Protein AF-V2UFB6-F1 (afdb_monomer)

Solvent-accessible surface area (backbone atoms only — not comparable to full-atom values): 13110 Å² total; per-residue (Å²): 126,50,31,44,33,32,49,69,84,46,63,26,42,36,76,43,75,41,70,57,96,65,29,38,39,37,33,36,44,28,65,81,53,97,84,58,37,35,36,40,40,60,49,70,43,68,78,47,59,57,82,45,79,37,76,44,54,37,39,38,38,44,102,88,47,75,52,76,46,63,37,41,39,39,32,30,24,81,45,96,81,63,35,41,38,47,35,37,40,33,42,93,91,44,78,32,55,28,41,36,44,49,50,81,64,94,78,70,72,78,62,77,80,75,57,83,85,65,82,84,86,82,83,86,83,88,84,89,88,85,82,90,82,86,84,86,83,90,75,94,70,91,63,92,78,51,73,76,62,59,54,71,61,64,67,76,82,72,78,83,69,86,76,62,51,78,42,37,38,43,61,50,34,49,49,49,23,74,46,62,62,46,62,89,83,74,58,80,63,60,45,84,89,65,47,76,57,60,48,83,41,35,39,39,61,54,50,52,57,62,70,64,80,121

Organism: NCBI:txid1120928

pLDDT: mean 74.06, std 22.55, range [27.56, 97.0]

Nearest PDB structures (foldseek):
  4e1t-assembly1_A  TM=4.798E-01  e=9.802E+00  Yersinia pseudotuberculosis

Radius of gyration: 19.97 Å; Cα contacts (8 Å, |Δi|>4): 347; chains: 1; bounding box: 52×48×55 Å

Structure (mmCIF, N/CA/C/O backbone):
data_AF-V2UFB6-F1
#
_entry.id   AF-V2UFB6-F1
#
loop_
_atom_site.group_PDB
_atom_site.id
_atom_site.type_symbol
_atom_site.label_atom_id
_atom_site.label_alt_id
_atom_site.label_comp_id
_atom_site.label_asym_id
_atom_site.label_entity_id
_atom_site.label_seq_id
_atom_site.pdbx_PDB_ins_code
_atom_site.Cartn_x
_atom_site.Cartn_y
_atom_site.Cartn_z
_atom_site.occupancy
_atom_site.B_iso_or_equiv
_atom_site.auth_seq_id
_atom_site.auth_comp_id
_atom_site.auth_asym_id
_atom_site.auth_atom_id
_atom_site.pdbx_PDB_model_num
ATOM 1 N N . MET A 1 1 ? 9.123 -7.563 8.564 1.00 57.25 1 MET A N 1
ATOM 2 C CA . MET A 1 1 ? 8.959 -7.248 7.130 1.00 57.25 1 MET A CA 1
ATOM 3 C C . MET A 1 1 ? 8.783 -5.742 7.083 1.00 57.25 1 MET A C 1
ATOM 5 O O . MET A 1 1 ? 8.197 -5.231 8.021 1.00 57.25 1 MET A O 1
ATOM 9 N N . LEU A 1 2 ? 9.398 -5.033 6.137 1.00 68.19 2 LEU A N 1
ATOM 10 C CA . LEU A 1 2 ? 9.378 -3.561 6.143 1.00 68.19 2 LEU A CA 1
ATOM 11 C C . LEU A 1 2 ? 8.121 -3.005 5.459 1.00 68.19 2 LEU A C 1
ATOM 13 O O . LEU A 1 2 ? 7.651 -1.933 5.804 1.00 68.19 2 LEU A O 1
ATOM 17 N N . GLY A 1 3 ? 7.541 -3.761 4.533 1.00 73.88 3 GLY A N 1
ATOM 18 C CA . GLY A 1 3 ? 6.316 -3.410 3.834 1.00 73.88 3 GLY A CA 1
ATOM 19 C C . GLY A 1 3 ? 6.075 -4.347 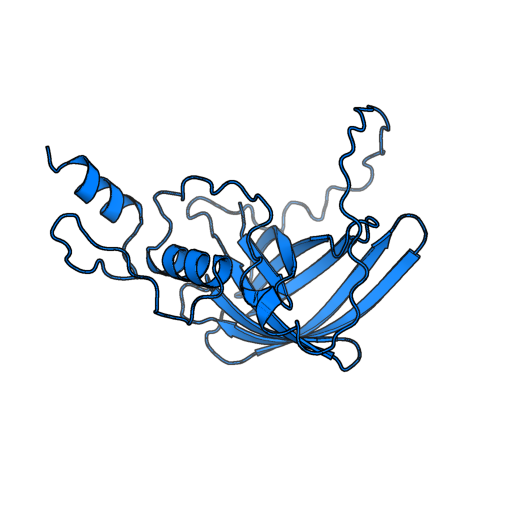2.655 1.00 73.88 3 GLY A C 1
ATOM 20 O O . GLY A 1 3 ? 6.899 -5.226 2.373 1.00 73.88 3 GLY A O 1
ATOM 21 N N . GLU A 1 4 ? 4.956 -4.144 1.974 1.00 78.38 4 GLU A N 1
ATOM 22 C CA . GLU A 1 4 ? 4.532 -4.887 0.786 1.00 78.38 4 GLU A CA 1
ATOM 23 C C . GLU A 1 4 ? 4.137 -3.894 -0.309 1.00 78.38 4 GLU A C 1
ATOM 25 O O . GLU A 1 4 ? 3.471 -2.897 -0.032 1.00 78.38 4 GLU A O 1
ATOM 30 N N . ILE A 1 5 ? 4.568 -4.163 -1.540 1.00 82.38 5 ILE A N 1
ATOM 31 C CA . ILE A 1 5 ? 4.172 -3.416 -2.735 1.00 82.38 5 ILE A CA 1
ATOM 32 C C . ILE A 1 5 ? 3.392 -4.368 -3.626 1.00 82.38 5 ILE A C 1
ATOM 34 O O . ILE A 1 5 ? 3.813 -5.502 -3.854 1.00 82.38 5 ILE A O 1
ATOM 38 N N . TYR A 1 6 ? 2.271 -3.895 -4.148 1.00 77.50 6 TYR A N 1
ATOM 39 C CA . TYR A 1 6 ? 1.457 -4.620 -5.104 1.00 77.50 6 TYR A CA 1
ATOM 40 C C . TYR A 1 6 ? 1.329 -3.787 -6.363 1.00 77.50 6 TYR A C 1
ATOM 42 O O . TYR A 1 6 ? 0.816 -2.672 -6.324 1.00 77.50 6 TYR A O 1
ATOM 50 N N . TRP A 1 7 ? 1.767 -4.355 -7.479 1.00 77.06 7 TRP A N 1
ATOM 51 C CA . TRP A 1 7 ? 1.629 -3.752 -8.793 1.00 77.06 7 TRP A CA 1
ATOM 52 C C . TRP A 1 7 ? 0.871 -4.721 -9.702 1.00 77.06 7 TRP A C 1
ATOM 54 O O . TRP A 1 7 ? 1.350 -5.812 -9.990 1.00 77.06 7 TRP A O 1
ATOM 64 N N . ASN A 1 8 ? -0.343 -4.358 -10.125 1.00 76.56 8 ASN A N 1
ATOM 65 C CA . ASN A 1 8 ? -1.213 -5.217 -10.938 1.00 76.56 8 ASN A CA 1
ATOM 66 C C . ASN A 1 8 ? -1.386 -6.640 -10.365 1.00 76.56 8 ASN A C 1
ATOM 68 O O . ASN A 1 8 ? -1.438 -7.624 -11.100 1.00 76.56 8 ASN A O 1
ATOM 72 N N . ASN A 1 9 ? -1.467 -6.746 -9.036 1.00 65.38 9 ASN A N 1
ATOM 73 C CA . ASN A 1 9 ? -1.498 -8.001 -8.273 1.00 65.38 9 ASN A CA 1
ATOM 74 C C . ASN A 1 9 ? -0.188 -8.813 -8.243 1.00 65.38 9 ASN A C 1
ATOM 76 O O . ASN A 1 9 ? -0.178 -9.894 -7.658 1.00 65.38 9 ASN A O 1
ATOM 80 N N . LEU A 1 10 ? 0.916 -8.305 -8.792 1.00 70.69 10 LEU A N 1
ATOM 81 C CA . LEU A 1 10 ? 2.243 -8.886 -8.605 1.00 70.69 10 LEU A CA 1
ATOM 82 C C . LEU A 1 10 ? 2.874 -8.328 -7.319 1.00 70.69 10 LEU A C 1
ATOM 84 O O . LEU A 1 10 ? 3.015 -7.106 -7.190 1.00 70.69 10 LEU A O 1
ATOM 88 N N . PRO A 1 11 ? 3.229 -9.188 -6.347 1.00 73.94 11 PRO A N 1
ATOM 89 C CA . PRO A 1 11 ? 3.854 -8.741 -5.115 1.00 73.94 11 PRO A CA 1
ATOM 90 C C . PRO A 1 11 ? 5.336 -8.424 -5.342 1.00 73.94 11 PRO A C 1
ATOM 92 O O . PRO A 1 11 ? 6.101 -9.248 -5.844 1.00 73.94 11 PRO A O 1
ATOM 95 N N . ALA A 1 12 ? 5.760 -7.254 -4.881 1.00 82.19 12 ALA A N 1
ATOM 96 C CA . ALA A 1 12 ? 7.157 -6.907 -4.689 1.00 82.19 12 ALA A CA 1
ATOM 97 C C . ALA A 1 12 ? 7.427 -6.685 -3.196 1.00 82.19 12 ALA A C 1
ATOM 99 O O . ALA A 1 12 ? 6.594 -6.183 -2.431 1.00 82.19 12 ALA A O 1
ATOM 100 N N . LYS A 1 13 ? 8.609 -7.099 -2.756 1.00 82.62 13 LYS A N 1
ATOM 101 C CA . LYS A 1 13 ? 9.033 -6.983 -1.368 1.00 82.62 13 LYS A CA 1
ATOM 102 C C . LYS A 1 13 ? 9.725 -5.643 -1.165 1.00 82.62 13 LYS A C 1
ATOM 104 O O . LYS A 1 13 ? 10.654 -5.299 -1.889 1.00 82.62 13 LYS A O 1
ATOM 109 N N . VAL A 1 14 ? 9.343 -4.934 -0.106 1.00 84.69 14 VAL A N 1
ATOM 110 C CA . VAL A 1 14 ? 10.102 -3.769 0.353 1.00 84.69 14 VAL A CA 1
ATOM 111 C C . VAL A 1 14 ? 11.379 -4.250 1.041 1.00 84.69 14 VAL A C 1
ATOM 113 O O . VAL A 1 14 ? 11.332 -4.921 2.081 1.00 84.69 14 VAL A O 1
ATOM 116 N N . THR A 1 15 ? 12.524 -3.927 0.445 1.00 85.19 15 THR A N 1
ATOM 117 C CA . THR A 1 15 ? 13.853 -4.301 0.944 1.00 85.19 15 THR A CA 1
ATOM 118 C C . THR A 1 15 ? 14.379 -3.276 1.938 1.00 85.19 15 THR A C 1
ATOM 120 O O . THR A 1 15 ? 15.044 -3.655 2.903 1.00 85.19 15 THR A O 1
ATOM 123 N N . ARG A 1 16 ? 14.027 -1.993 1.764 1.00 84.69 16 ARG A N 1
ATOM 124 C CA . ARG A 1 16 ? 14.433 -0.912 2.667 1.00 84.69 16 ARG A CA 1
ATOM 125 C C . ARG A 1 16 ? 13.410 0.217 2.716 1.00 84.69 16 ARG A C 1
ATOM 127 O O . ARG A 1 16 ? 12.839 0.581 1.695 1.00 84.69 16 ARG A O 1
ATOM 134 N N . ILE A 1 17 ? 13.244 0.810 3.898 1.00 87.69 17 ILE A N 1
ATOM 135 C CA . ILE A 1 17 ? 12.495 2.057 4.091 1.00 87.69 17 ILE A CA 1
ATOM 136 C C . ILE A 1 17 ? 13.395 3.050 4.817 1.00 87.69 17 ILE A C 1
ATOM 138 O O . ILE A 1 17 ? 14.022 2.708 5.817 1.00 87.69 17 ILE A O 1
ATOM 142 N N . GLY A 1 18 ? 13.446 4.280 4.323 1.00 86.25 18 GLY A N 1
ATOM 143 C CA . GL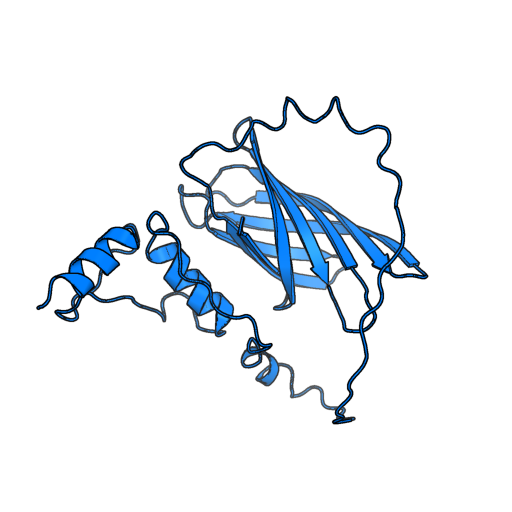Y A 1 18 ? 14.060 5.418 4.993 1.00 86.25 18 GLY A CA 1
ATOM 144 C C . GLY A 1 18 ? 13.071 6.572 5.096 1.00 86.25 18 GLY A C 1
ATOM 145 O O . GLY A 1 18 ? 12.164 6.697 4.279 1.00 86.25 18 GLY A O 1
ATOM 146 N N . LYS A 1 19 ? 13.260 7.441 6.087 1.00 87.25 19 LYS A N 1
ATOM 147 C CA . LYS A 1 19 ? 12.506 8.689 6.228 1.00 87.25 19 LYS A CA 1
ATOM 148 C C . LYS A 1 19 ? 13.480 9.835 6.456 1.00 87.25 19 LYS A C 1
ATOM 150 O O . LYS A 1 19 ? 14.322 9.752 7.351 1.00 87.25 19 LYS A O 1
ATOM 155 N N . LYS A 1 20 ? 13.372 10.890 5.654 1.00 87.12 20 LYS A N 1
ATOM 156 C CA . LYS A 1 20 ? 14.186 12.107 5.776 1.00 87.12 20 LYS A CA 1
ATOM 157 C C . LYS A 1 20 ? 13.435 13.277 5.144 1.00 87.12 20 LYS A C 1
ATOM 159 O O . LYS A 1 20 ? 12.755 13.076 4.153 1.00 87.12 20 LYS A O 1
ATOM 164 N N . ASP A 1 21 ? 13.529 14.465 5.738 1.00 86.75 21 ASP A N 1
ATOM 165 C CA . ASP A 1 21 ? 13.025 15.728 5.167 1.00 86.75 21 ASP A CA 1
ATOM 166 C C . ASP A 1 21 ? 11.573 15.681 4.641 1.00 86.75 21 ASP A C 1
ATOM 168 O O . ASP A 1 21 ? 11.257 16.223 3.590 1.00 86.75 21 ASP A O 1
ATOM 172 N N . ASN A 1 22 ? 10.667 15.049 5.398 1.00 90.31 22 ASN A N 1
ATOM 173 C CA . ASN A 1 22 ? 9.256 14.858 5.022 1.00 90.31 22 ASN A CA 1
ATOM 174 C C . ASN A 1 22 ? 9.042 14.002 3.757 1.00 90.31 22 ASN A C 1
ATOM 176 O O . ASN A 1 22 ? 8.000 14.083 3.106 1.00 90.31 22 ASN A O 1
ATOM 180 N N . GLU A 1 23 ? 10.010 13.147 3.443 1.00 93.38 23 GLU A N 1
ATOM 181 C CA . GLU A 1 23 ? 9.963 12.158 2.376 1.00 93.38 23 GLU A CA 1
ATOM 182 C C . GLU A 1 23 ? 10.202 10.751 2.932 1.00 93.38 23 GLU A C 1
ATOM 184 O O . GLU A 1 23 ? 10.921 10.543 3.920 1.00 93.38 23 GLU A O 1
ATOM 189 N N . ILE A 1 24 ? 9.581 9.777 2.277 1.00 92.06 24 ILE A N 1
ATOM 190 C CA . ILE A 1 24 ? 9.754 8.350 2.511 1.00 92.06 24 ILE A CA 1
ATOM 191 C C . ILE A 1 24 ? 10.469 7.771 1.294 1.00 92.06 24 ILE A C 1
ATOM 193 O O . ILE A 1 24 ? 10.002 7.894 0.163 1.00 92.06 24 ILE A O 1
ATOM 197 N N . PHE A 1 25 ? 11.599 7.124 1.548 1.00 92.44 25 PHE A N 1
ATOM 198 C CA . PHE A 1 25 ? 12.420 6.440 0.559 1.00 92.44 25 PHE A CA 1
ATOM 199 C C . PHE A 1 25 ? 12.146 4.950 0.659 1.00 92.44 25 PHE A C 1
ATOM 201 O O . PHE A 1 25 ? 12.312 4.370 1.732 1.00 92.44 25 PHE A O 1
ATOM 208 N N . ILE A 1 26 ? 11.745 4.334 -0.443 1.00 92.06 26 ILE A N 1
ATOM 209 C CA . ILE A 1 26 ? 11.368 2.925 -0.490 1.00 92.06 26 ILE A CA 1
ATOM 210 C C . ILE A 1 26 ? 12.251 2.259 -1.533 1.00 92.06 26 ILE A C 1
ATOM 212 O O . ILE A 1 26 ? 12.235 2.659 -2.695 1.00 92.06 26 ILE A O 1
ATOM 216 N N . LEU A 1 27 ? 13.021 1.259 -1.113 1.00 91.12 27 LEU A N 1
ATOM 217 C CA . LEU A 1 27 ? 13.689 0.335 -2.022 1.00 91.12 27 LEU A CA 1
ATOM 218 C C . LEU A 1 27 ? 12.885 -0.954 -2.069 1.00 91.12 27 LEU A C 1
ATOM 220 O O . LEU A 1 27 ? 12.426 -1.447 -1.030 1.00 91.12 27 LEU A O 1
ATOM 224 N N . PHE A 1 28 ? 12.718 -1.489 -3.269 1.00 90.75 28 PHE A N 1
ATOM 225 C CA . PHE A 1 28 ? 11.940 -2.695 -3.480 1.00 90.75 28 PHE A CA 1
ATOM 226 C C . PHE A 1 28 ? 12.608 -3.638 -4.464 1.00 90.75 28 PHE A C 1
ATOM 228 O O . PHE A 1 28 ? 13.409 -3.222 -5.296 1.00 90.75 28 PHE A O 1
ATOM 235 N N . GLU A 1 29 ? 12.238 -4.907 -4.341 1.00 88.62 29 GLU A N 1
ATOM 236 C CA . GLU A 1 29 ? 12.631 -5.976 -5.246 1.00 88.62 29 GLU A CA 1
ATOM 237 C C . GLU A 1 29 ? 11.434 -6.913 -5.452 1.00 88.62 29 GLU A C 1
ATOM 239 O O . GLU A 1 29 ? 10.777 -7.322 -4.488 1.00 88.62 29 GLU A O 1
ATOM 244 N N . GLY A 1 30 ? 11.118 -7.245 -6.698 1.00 83.88 30 GLY A N 1
ATOM 245 C CA . GLY A 1 30 ? 10.038 -8.160 -7.059 1.00 83.88 30 GLY A CA 1
ATOM 246 C C . GLY A 1 30 ? 10.485 -9.164 -8.110 1.00 83.88 30 GLY A C 1
ATOM 247 O O . GLY A 1 30 ? 11.377 -8.884 -8.901 1.00 83.88 30 GLY A O 1
ATOM 248 N N . LYS A 1 31 ? 9.848 -10.335 -8.138 1.00 81.69 31 LYS A N 1
ATOM 249 C CA . LYS A 1 31 ? 10.026 -11.320 -9.212 1.00 81.69 31 LYS A CA 1
ATOM 250 C C . LYS A 1 31 ? 8.767 -11.329 -10.062 1.00 81.69 31 LYS A C 1
ATOM 252 O O . LYS A 1 31 ? 7.677 -11.508 -9.524 1.00 81.69 31 LYS A O 1
ATOM 257 N N . ILE A 1 32 ? 8.913 -11.122 -11.366 1.00 72.12 32 ILE A N 1
ATOM 258 C CA . ILE A 1 32 ? 7.767 -10.937 -12.272 1.00 72.12 32 ILE A CA 1
ATOM 259 C C . ILE A 1 32 ? 7.263 -12.283 -12.804 1.00 72.12 32 ILE A C 1
ATOM 261 O O . ILE A 1 32 ? 6.080 -12.424 -13.107 1.00 72.12 32 ILE A O 1
ATOM 265 N N . ASN A 1 33 ? 8.133 -13.294 -12.913 1.00 66.88 33 ASN A N 1
ATOM 266 C CA . ASN A 1 33 ? 7.766 -14.611 -13.432 1.00 66.88 33 ASN A CA 1
ATOM 267 C C . ASN A 1 33 ? 8.728 -15.736 -12.993 1.00 66.88 33 ASN A C 1
ATOM 269 O O . ASN A 1 33 ? 9.763 -15.503 -12.367 1.00 66.88 33 ASN A O 1
ATOM 273 N N . GLY A 1 34 ? 8.388 -16.974 -13.372 1.00 56.56 34 GLY A N 1
ATOM 274 C CA . GLY A 1 34 ? 9.200 -18.175 -13.139 1.00 56.56 34 GLY A CA 1
ATOM 275 C C . GLY A 1 34 ? 10.493 -18.267 -13.962 1.00 56.56 34 GLY A C 1
ATOM 276 O O . GLY A 1 34 ? 11.248 -19.211 -13.768 1.00 56.56 34 GLY A O 1
ATOM 277 N N . TYR A 1 35 ? 10.765 -17.303 -14.850 1.00 58.22 35 TYR A N 1
ATOM 278 C CA . TYR A 1 35 ? 12.004 -17.231 -15.638 1.00 58.22 35 TYR A CA 1
ATOM 279 C C . TYR A 1 35 ? 13.104 -16.414 -14.945 1.00 58.22 35 TYR A C 1
ATOM 281 O O . TYR A 1 35 ? 14.157 -16.187 -15.530 1.00 58.22 35 TYR A O 1
ATOM 289 N N . GLY A 1 36 ? 12.869 -15.969 -13.705 1.00 69.06 36 GLY A N 1
ATOM 290 C CA . GLY A 1 36 ? 13.882 -15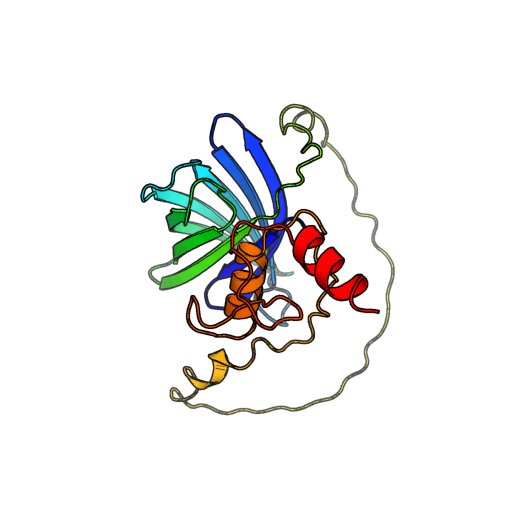.288 -12.903 1.00 69.06 36 GLY A CA 1
ATOM 291 C C . GLY A 1 36 ? 14.058 -13.805 -13.220 1.00 69.06 36 GLY A C 1
ATOM 292 O O . GLY A 1 36 ? 15.018 -13.220 -12.735 1.00 69.06 36 GLY A O 1
ATOM 293 N N . LEU A 1 37 ? 13.141 -13.185 -13.976 1.00 80.31 37 LEU A N 1
ATOM 294 C CA . LEU A 1 37 ? 13.157 -11.736 -14.181 1.00 80.31 37 LEU A CA 1
ATOM 295 C C . LEU A 1 37 ? 12.871 -11.024 -12.852 1.00 80.31 37 LEU A C 1
ATOM 297 O O . LEU A 1 37 ? 11.775 -11.147 -12.284 1.00 80.31 37 LEU A O 1
ATOM 301 N N . VAL A 1 38 ? 13.872 -10.294 -12.372 1.00 85.81 38 VAL A N 1
ATOM 302 C CA . VAL A 1 38 ? 13.818 -9.476 -11.164 1.00 85.81 38 VAL A CA 1
ATOM 303 C C . VAL A 1 38 ? 13.608 -8.024 -11.569 1.00 85.81 38 VAL A C 1
ATOM 305 O O . VAL A 1 38 ? 14.179 -7.549 -12.548 1.00 85.81 38 VAL A O 1
ATOM 308 N N . GLN A 1 39 ? 12.774 -7.329 -10.805 1.00 87.69 39 GLN A N 1
ATOM 309 C CA . GLN A 1 39 ? 12.652 -5.879 -10.845 1.00 87.69 39 GLN A CA 1
ATOM 310 C C . GLN A 1 39 ? 13.133 -5.280 -9.537 1.00 87.69 39 GLN A C 1
ATOM 312 O O . GLN A 1 39 ? 12.767 -5.768 -8.464 1.00 87.69 39 GLN A O 1
ATOM 317 N N . SER A 1 40 ? 13.877 -4.190 -9.625 1.00 90.12 40 SER A N 1
ATOM 318 C CA . SER A 1 40 ? 14.294 -3.388 -8.484 1.00 90.12 40 SER A CA 1
ATOM 319 C C . SER A 1 40 ? 14.097 -1.913 -8.770 1.00 90.12 40 SER A C 1
ATOM 321 O O . SER A 1 40 ? 14.152 -1.453 -9.906 1.00 90.12 40 SER A O 1
ATOM 323 N N . GLY A 1 41 ? 13.841 -1.138 -7.728 1.00 91.19 41 GLY A N 1
ATOM 324 C CA . GLY A 1 41 ? 13.664 0.289 -7.914 1.00 91.19 41 GLY A CA 1
ATOM 325 C C . GLY A 1 41 ? 13.628 1.063 -6.618 1.00 91.19 41 GLY A C 1
ATOM 326 O O . GLY A 1 41 ? 13.598 0.513 -5.509 1.00 91.19 41 GLY A O 1
ATOM 327 N N . ARG A 1 42 ? 13.622 2.384 -6.784 1.00 93.38 42 ARG A N 1
ATOM 328 C CA . ARG A 1 42 ? 13.543 3.348 -5.694 1.00 93.38 42 ARG A CA 1
ATOM 329 C C . ARG A 1 42 ? 12.361 4.276 -5.900 1.00 93.38 42 ARG A C 1
ATOM 331 O O . ARG A 1 42 ? 12.320 5.020 -6.871 1.00 93.38 42 ARG A O 1
ATOM 338 N N . ILE A 1 43 ? 11.479 4.319 -4.909 1.00 94.38 43 ILE A N 1
ATOM 339 C CA . ILE A 1 43 ? 10.346 5.243 -4.859 1.00 94.38 43 ILE A CA 1
ATOM 340 C C . ILE A 1 43 ? 10.617 6.290 -3.781 1.00 94.38 43 ILE A C 1
ATOM 342 O O . ILE A 1 43 ? 11.092 5.969 -2.688 1.00 94.38 43 ILE A O 1
ATOM 346 N N . VAL A 1 44 ? 10.318 7.551 -4.089 1.00 94.75 44 VAL A N 1
ATOM 347 C CA . VAL A 1 44 ? 10.394 8.663 -3.137 1.00 94.75 44 VAL A CA 1
ATOM 348 C C . VAL A 1 44 ? 9.021 9.311 -3.039 1.00 94.75 44 VAL A C 1
ATOM 350 O O . VAL A 1 44 ? 8.547 9.903 -4.004 1.00 94.75 44 VAL A O 1
ATOM 353 N N . LEU A 1 45 ? 8.377 9.175 -1.882 1.00 95.62 45 LEU A N 1
ATOM 354 C CA . LEU A 1 45 ? 7.043 9.713 -1.622 1.00 95.62 45 LEU A CA 1
ATOM 355 C C . LEU A 1 45 ? 7.126 10.872 -0.637 1.00 95.62 45 LEU A C 1
ATOM 357 O O . LEU A 1 45 ? 7.785 10.767 0.397 1.00 95.62 45 LEU A O 1
ATOM 361 N N . LYS A 1 46 ? 6.400 11.955 -0.901 1.00 95.88 46 LYS A N 1
ATOM 362 C CA . LYS A 1 46 ? 6.228 13.039 0.070 1.00 95.88 46 LYS A CA 1
ATOM 363 C C . LYS A 1 46 ? 5.229 12.610 1.132 1.00 95.88 46 LYS A C 1
ATOM 365 O O . LYS A 1 46 ? 4.172 12.069 0.811 1.00 95.88 46 LYS A O 1
ATOM 370 N N . MET A 1 47 ? 5.529 12.908 2.391 1.00 93.19 47 MET A N 1
ATOM 371 C CA . MET A 1 47 ? 4.629 12.683 3.522 1.00 93.19 47 MET A CA 1
ATOM 372 C C . MET A 1 47 ? 3.510 13.727 3.508 1.00 93.19 47 MET A C 1
ATOM 374 O O . MET A 1 47 ? 3.553 14.732 4.216 1.00 93.19 47 MET A O 1
ATOM 378 N N . THR A 1 48 ? 2.544 13.504 2.624 1.00 94.50 48 THR A N 1
ATOM 379 C CA . THR A 1 48 ? 1.342 14.311 2.437 1.00 94.50 48 THR A CA 1
ATOM 380 C C . THR A 1 48 ? 0.166 13.400 2.105 1.00 94.50 48 THR A C 1
ATOM 382 O O . THR A 1 48 ? 0.329 12.402 1.406 1.00 94.50 48 THR A O 1
ATOM 385 N N . THR A 1 49 ? -1.023 13.738 2.593 1.00 94.62 49 THR A N 1
ATOM 386 C CA . THR A 1 49 ? -2.275 13.068 2.203 1.00 94.62 49 THR A CA 1
ATOM 387 C C . THR A 1 49 ? -2.830 13.598 0.881 1.00 94.62 49 THR A C 1
ATOM 389 O O . THR A 1 49 ? -3.786 13.046 0.349 1.00 94.62 49 THR A O 1
ATOM 392 N N . GLU A 1 50 ? -2.240 14.672 0.352 1.00 96.50 50 GLU A N 1
ATOM 393 C CA . GLU A 1 50 ? -2.588 15.223 -0.954 1.00 96.50 50 GLU A CA 1
ATOM 394 C C . GLU A 1 50 ? -2.098 14.324 -2.094 1.00 96.50 50 GLU A C 1
ATOM 396 O O . GLU A 1 50 ? -1.102 13.602 -1.972 1.00 96.50 50 GLU A O 1
ATOM 401 N N . PHE A 1 51 ? -2.785 14.422 -3.232 1.00 96.50 51 PHE A N 1
ATOM 402 C CA . PHE A 1 51 ? -2.391 13.757 -4.468 1.00 96.50 51 PHE A CA 1
ATOM 403 C C . PHE A 1 51 ? -0.994 14.194 -4.918 1.00 96.50 51 PHE A C 1
ATOM 405 O O . PHE A 1 51 ? -0.678 15.386 -4.966 1.00 96.50 51 PHE A O 1
ATOM 412 N N . GLN A 1 52 ? -0.159 13.218 -5.261 1.00 96.62 52 GLN A N 1
ATOM 413 C CA . GLN A 1 52 ? 1.209 13.423 -5.709 1.00 96.62 52 GLN A CA 1
ATOM 414 C C . GLN A 1 52 ? 1.509 12.595 -6.958 1.00 96.62 52 GLN A C 1
ATOM 416 O O . GLN A 1 52 ? 1.034 11.472 -7.118 1.00 96.62 52 GLN A O 1
ATOM 421 N N . VAL A 1 53 ? 2.327 13.187 -7.828 1.00 96.94 53 VAL A N 1
ATOM 422 C CA . VAL A 1 53 ? 2.865 12.567 -9.038 1.00 96.94 53 VAL A CA 1
ATOM 423 C C . VAL A 1 53 ? 4.370 12.437 -8.852 1.00 96.94 53 VAL A C 1
ATOM 425 O O . VAL A 1 53 ? 5.057 13.426 -8.580 1.00 96.94 53 VAL A O 1
ATOM 428 N N . VAL A 1 54 ? 4.869 11.213 -8.956 1.00 95.38 54 VAL A N 1
ATOM 429 C CA . VAL A 1 54 ? 6.261 10.844 -8.707 1.00 95.38 54 VAL A CA 1
ATOM 430 C C . VAL A 1 54 ? 6.815 10.190 -9.960 1.00 95.38 54 VAL A C 1
ATOM 432 O O . VAL A 1 54 ? 6.236 9.249 -10.485 1.00 95.38 54 VAL A O 1
ATOM 435 N N . HIS A 1 55 ? 7.957 10.673 -10.430 1.00 95.38 55 HIS A N 1
ATOM 436 C CA . HIS A 1 55 ? 8.666 10.086 -11.562 1.00 95.38 55 HIS A CA 1
ATOM 437 C C . HIS A 1 55 ? 9.869 9.298 -11.054 1.00 95.38 55 HIS A C 1
ATOM 439 O O . HIS A 1 55 ? 10.535 9.729 -10.109 1.00 95.38 55 HIS A O 1
ATOM 445 N N . GLY A 1 56 ? 10.172 8.177 -11.697 1.00 92.88 56 GLY A N 1
ATOM 446 C CA . GLY A 1 56 ? 11.363 7.402 -11.381 1.00 92.88 56 GLY A CA 1
ATOM 447 C C . GLY A 1 56 ? 11.717 6.409 -12.476 1.00 92.88 56 GLY A C 1
ATOM 448 O O . GLY A 1 56 ? 11.134 6.426 -13.561 1.00 92.88 56 GLY A O 1
ATOM 449 N N . ALA A 1 57 ? 12.693 5.562 -12.170 1.00 92.44 57 ALA A N 1
ATOM 450 C CA . ALA A 1 57 ? 13.104 4.451 -13.011 1.00 92.44 57 ALA A CA 1
ATOM 451 C C . ALA A 1 57 ? 13.027 3.145 -12.215 1.00 92.44 57 ALA A C 1
ATOM 453 O O . ALA A 1 57 ? 13.314 3.120 -11.013 1.00 92.44 57 ALA A O 1
ATOM 454 N N . VAL A 1 58 ? 12.610 2.086 -12.895 1.00 90.69 58 VAL A N 1
ATOM 455 C CA . VAL A 1 58 ? 12.631 0.708 -12.412 1.00 90.69 58 VAL A CA 1
ATOM 456 C C . 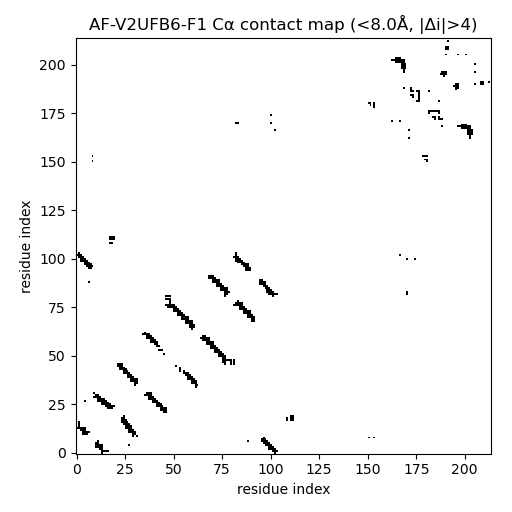VAL A 1 58 ? 13.604 -0.073 -13.285 1.00 90.69 58 VAL A C 1
ATOM 458 O O . VAL A 1 58 ? 13.608 0.062 -14.508 1.00 90.69 58 VAL A O 1
ATOM 461 N N . GLU A 1 59 ? 14.467 -0.836 -12.638 1.00 91.25 59 GLU A N 1
ATOM 462 C CA . GLU A 1 59 ? 15.475 -1.674 -13.270 1.00 91.25 59 GLU A CA 1
ATOM 463 C C . GLU A 1 59 ? 14.905 -3.082 -13.398 1.00 91.25 59 GLU A C 1
ATOM 465 O O . GLU A 1 59 ? 14.356 -3.628 -12.436 1.00 91.25 59 GLU A O 1
ATOM 470 N N . TYR A 1 60 ? 15.056 -3.679 -14.574 1.00 88.62 60 TYR A N 1
ATOM 471 C CA . TYR A 1 60 ? 14.712 -5.066 -14.840 1.00 88.62 60 TYR A CA 1
ATOM 472 C C . TYR A 1 60 ? 15.960 -5.831 -15.222 1.00 88.62 60 TYR A C 1
ATOM 474 O O . TYR A 1 60 ? 16.697 -5.425 -16.127 1.00 88.62 60 TYR A O 1
ATOM 482 N N . HIS A 1 61 ? 16.167 -6.977 -14.585 1.00 86.31 61 HIS A N 1
ATOM 483 C CA . HIS A 1 61 ? 17.278 -7.838 -14.936 1.00 86.31 61 HIS A CA 1
ATOM 484 C C . HIS A 1 61 ? 16.946 -9.329 -14.829 1.00 86.31 61 HIS A C 1
ATOM 486 O O . HIS A 1 61 ? 16.242 -9.784 -13.926 1.00 86.31 61 HIS A O 1
ATOM 492 N N . ASP A 1 62 ? 17.473 -10.094 -15.778 1.00 84.69 62 ASP A N 1
ATOM 493 C CA . ASP A 1 62 ? 17.563 -11.553 -15.757 1.00 84.69 62 ASP A CA 1
ATOM 494 C C . ASP A 1 62 ? 19.006 -11.972 -16.117 1.00 84.69 62 ASP A C 1
ATOM 496 O O . ASP A 1 62 ? 19.905 -11.133 -16.196 1.00 84.69 62 ASP A O 1
ATOM 500 N N . GLU A 1 63 ? 19.268 -13.266 -16.320 1.00 80.12 63 GLU A N 1
ATOM 501 C CA . GLU A 1 63 ? 20.613 -13.758 -16.678 1.00 80.12 63 GLU A CA 1
ATOM 502 C C . GLU A 1 63 ? 21.139 -13.229 -18.030 1.00 80.12 63 GLU A C 1
ATOM 504 O O . GLU A 1 63 ? 22.332 -13.319 -18.313 1.00 80.12 63 GLU A O 1
ATOM 509 N N . SER A 1 64 ? 20.267 -12.706 -18.896 1.00 76.88 64 SER A N 1
ATOM 510 C CA . SER A 1 64 ? 20.560 -12.338 -20.289 1.00 76.88 64 SER A CA 1
ATOM 511 C C . SER A 1 64 ? 20.241 -10.883 -20.646 1.00 76.88 64 SER A C 1
ATOM 513 O O . SER A 1 64 ? 20.687 -10.399 -21.690 1.00 76.88 64 SER A O 1
ATOM 515 N N . ARG A 1 65 ? 19.437 -10.185 -19.845 1.00 78.88 65 ARG A N 1
ATOM 516 C CA . ARG A 1 65 ? 18.898 -8.856 -20.137 1.00 78.88 65 ARG A CA 1
ATOM 517 C C . ARG A 1 65 ? 19.000 -7.983 -18.905 1.00 78.88 65 ARG A C 1
ATOM 519 O O . ARG A 1 65 ? 18.674 -8.406 -17.805 1.00 78.88 65 ARG A O 1
ATOM 526 N N . TYR A 1 66 ? 19.397 -6.744 -19.138 1.00 87.19 66 TYR A N 1
ATOM 527 C CA . TYR A 1 66 ? 19.370 -5.665 -18.168 1.00 87.19 66 TYR A CA 1
ATOM 528 C C . TYR A 1 66 ? 18.823 -4.437 -18.891 1.00 87.19 66 TYR A C 1
ATOM 530 O O . TYR A 1 66 ? 19.361 -4.063 -19.940 1.00 87.19 66 TYR A O 1
ATOM 538 N N . PHE A 1 67 ? 17.742 -3.851 -18.389 1.00 87.56 67 PHE A N 1
ATOM 539 C CA . PHE A 1 67 ? 17.182 -2.623 -18.943 1.00 87.56 67 PHE A CA 1
ATOM 540 C C . PHE A 1 67 ? 16.424 -1.825 -17.887 1.00 87.56 67 PHE A C 1
ATOM 542 O O . PHE A 1 67 ? 15.847 -2.391 -16.962 1.00 87.56 67 PHE A O 1
ATOM 549 N N . ASP A 1 68 ? 16.375 -0.513 -18.089 1.00 90.12 68 ASP A N 1
ATOM 550 C CA . ASP A 1 68 ? 15.663 0.404 -17.208 1.00 90.12 68 ASP A CA 1
ATOM 551 C C . ASP A 1 68 ? 14.416 0.925 -17.921 1.00 90.12 68 ASP A C 1
ATOM 553 O O . ASP A 1 68 ? 14.449 1.232 -19.118 1.00 90.12 68 ASP A O 1
ATOM 557 N N . SER A 1 69 ? 13.330 1.078 -17.173 1.00 89.12 69 SER A N 1
ATOM 558 C CA . SER A 1 69 ? 12.085 1.662 -17.656 1.00 89.12 69 SER A CA 1
ATOM 559 C C . SER A 1 69 ? 11.686 2.845 -16.790 1.00 89.12 69 SER A C 1
ATOM 561 O O . SER A 1 69 ? 11.822 2.826 -15.566 1.00 89.12 69 SER A O 1
ATOM 563 N N . SER A 1 70 ? 11.208 3.910 -17.428 1.00 93.56 70 SER A N 1
ATOM 564 C CA . SER A 1 70 ? 10.716 5.089 -16.716 1.00 93.56 70 SER A CA 1
ATOM 565 C C . SER A 1 70 ? 9.260 4.895 -16.322 1.00 93.56 70 SER A C 1
ATOM 567 O O . SER A 1 70 ? 8.439 4.500 -17.151 1.00 93.56 70 SER A O 1
ATOM 569 N N . TYR A 1 71 ? 8.927 5.264 -15.089 1.00 93.88 71 TYR A N 1
ATOM 570 C CA . TYR A 1 71 ? 7.563 5.195 -14.583 1.00 93.88 71 TYR A CA 1
ATOM 571 C C . TYR A 1 71 ? 7.051 6.556 -14.103 1.00 93.88 71 TYR A C 1
ATOM 573 O O . TYR A 1 71 ? 7.815 7.458 -13.731 1.00 93.88 71 TYR A O 1
ATOM 581 N N . VAL A 1 72 ? 5.724 6.679 -14.074 1.00 96.31 72 VAL A N 1
ATOM 582 C CA . VAL A 1 72 ? 4.995 7.734 -13.368 1.00 96.31 72 VAL A CA 1
ATOM 583 C C . VAL A 1 72 ? 4.079 7.077 -12.345 1.00 96.31 72 VAL A C 1
ATOM 585 O O . VAL A 1 72 ? 3.224 6.272 -12.694 1.00 96.31 72 VAL A O 1
ATOM 588 N N . LEU A 1 73 ? 4.271 7.410 -11.076 1.00 95.81 73 LEU A N 1
ATOM 589 C CA . LEU A 1 73 ? 3.447 6.960 -9.969 1.00 95.81 73 LEU A CA 1
ATOM 590 C C . LEU A 1 73 ? 2.533 8.101 -9.529 1.00 95.81 73 LEU A C 1
ATOM 592 O O . LEU A 1 73 ? 3.000 9.152 -9.094 1.00 95.81 73 LEU A O 1
ATOM 596 N N . GLU A 1 74 ? 1.231 7.877 -9.618 1.00 97.00 74 GLU A N 1
ATOM 597 C CA . GLU A 1 74 ? 0.200 8.857 -9.293 1.00 97.00 74 GLU A CA 1
ATOM 598 C C . GLU A 1 74 ? -0.668 8.342 -8.151 1.00 97.00 74 GLU A C 1
ATOM 600 O O . GLU A 1 74 ? -1.271 7.281 -8.274 1.00 97.00 74 GLU A O 1
ATOM 605 N N . GLY A 1 75 ? -0.771 9.068 -7.041 1.00 96.31 75 GLY A N 1
ATOM 606 C CA . GLY A 1 75 ? -1.589 8.611 -5.919 1.00 96.31 75 GLY A CA 1
ATOM 607 C C . GLY A 1 75 ? -1.429 9.448 -4.665 1.00 96.31 75 GLY A C 1
ATOM 608 O O . GLY A 1 75 ? -0.895 10.556 -4.702 1.00 96.31 75 GLY A O 1
ATOM 609 N N . ASN A 1 76 ? -1.894 8.920 -3.538 1.00 95.88 76 ASN A N 1
ATOM 610 C CA . ASN A 1 76 ? -1.783 9.580 -2.243 1.00 95.88 76 ASN A CA 1
ATOM 611 C C . ASN A 1 76 ? -1.787 8.583 -1.085 1.00 95.88 76 ASN A C 1
ATOM 613 O O . ASN A 1 76 ? -2.197 7.428 -1.217 1.00 95.88 76 ASN A O 1
ATOM 617 N N . PHE A 1 77 ? -1.357 9.069 0.079 1.00 94.88 77 PHE A N 1
ATOM 618 C CA . PHE A 1 77 ? -1.553 8.351 1.329 1.00 94.88 77 PHE A CA 1
ATOM 619 C C . PHE A 1 77 ? -3.014 8.440 1.786 1.00 94.88 77 PHE A C 1
ATOM 621 O O . PHE A 1 77 ? -3.662 9.476 1.617 1.00 94.88 77 PHE A O 1
ATOM 628 N N . GLU A 1 78 ? -3.523 7.355 2.375 1.00 90.62 78 GLU A N 1
ATOM 629 C CA . GLU A 1 78 ? -4.905 7.272 2.875 1.00 90.62 78 GLU A CA 1
ATOM 630 C C . GLU A 1 78 ? -5.141 8.214 4.071 1.00 90.62 78 GLU A C 1
ATOM 632 O O . GLU A 1 78 ? -6.226 8.778 4.212 1.00 90.62 78 GLU A O 1
ATOM 637 N N . ASP A 1 79 ? -4.130 8.384 4.930 1.00 87.75 79 ASP A N 1
ATOM 638 C CA . ASP A 1 79 ? -4.156 9.261 6.101 1.00 87.75 79 ASP A CA 1
ATOM 639 C C . ASP A 1 79 ? -2.734 9.674 6.555 1.00 87.75 79 ASP A C 1
ATOM 641 O O . ASP A 1 79 ? -1.723 9.328 5.936 1.00 87.75 79 ASP A O 1
ATOM 645 N N . ASP A 1 80 ? -2.659 10.434 7.650 1.00 88.00 80 ASP A N 1
ATOM 646 C CA . ASP A 1 80 ? -1.428 10.977 8.242 1.00 88.00 80 ASP A CA 1
ATOM 647 C C . ASP A 1 80 ? -0.541 9.935 8.950 1.00 88.00 80 ASP A C 1
ATOM 649 O O . ASP A 1 80 ? 0.509 10.279 9.501 1.00 88.00 80 ASP A O 1
ATOM 653 N N . SER A 1 81 ? -0.929 8.655 8.939 1.00 85.81 81 SER A N 1
ATOM 654 C CA . SER A 1 81 ? -0.040 7.566 9.354 1.00 85.81 81 SER A CA 1
ATOM 655 C C . SER A 1 81 ? 1.029 7.271 8.309 1.00 85.81 81 SER A C 1
ATOM 657 O O . SER A 1 81 ? 2.096 6.765 8.658 1.00 85.81 81 SER A O 1
ATOM 659 N N . TYR A 1 82 ? 0.747 7.601 7.043 1.00 89.69 82 TYR A N 1
ATOM 660 C CA . TYR A 1 82 ? 1.579 7.284 5.884 1.00 89.69 82 TYR A CA 1
ATOM 661 C C . TYR A 1 82 ? 1.872 5.781 5.728 1.00 89.69 82 TYR A C 1
ATOM 663 O O . TYR A 1 82 ? 2.868 5.400 5.120 1.00 89.69 82 TYR A O 1
ATOM 671 N N . GLU A 1 83 ? 1.022 4.917 6.292 1.00 88.75 83 GLU A N 1
ATOM 672 C CA . GLU A 1 83 ? 1.173 3.459 6.216 1.00 88.75 83 GLU A CA 1
ATOM 673 C C . GLU A 1 83 ? 0.625 2.888 4.902 1.00 88.75 83 GLU A C 1
ATOM 675 O O . GLU A 1 83 ? 1.126 1.876 4.430 1.00 88.75 83 GLU A O 1
ATOM 680 N N . MET A 1 84 ? -0.396 3.515 4.309 1.00 90.12 84 MET A N 1
ATOM 681 C CA . MET A 1 84 ? -1.035 3.050 3.075 1.00 90.12 84 MET A CA 1
ATOM 682 C C . MET A 1 84 ? -0.956 4.121 1.995 1.00 90.12 84 MET A C 1
ATOM 684 O O . MET A 1 84 ? -1.519 5.204 2.170 1.00 90.12 84 MET A O 1
ATOM 688 N N . PHE A 1 85 ? -0.297 3.794 0.888 1.00 93.25 85 PHE A N 1
ATOM 689 C CA . PHE A 1 85 ? -0.319 4.574 -0.345 1.00 93.25 85 PHE A CA 1
ATOM 690 C C . PHE A 1 85 ? -1.061 3.786 -1.418 1.00 93.25 85 PHE A C 1
ATOM 692 O O . PHE A 1 85 ? -0.726 2.628 -1.660 1.00 93.25 85 PHE A O 1
ATOM 699 N N . SER A 1 86 ? -2.010 4.429 -2.090 1.00 91.94 86 SER A N 1
ATOM 700 C CA . SER A 1 86 ? -2.748 3.834 -3.203 1.00 91.94 86 SER A CA 1
ATOM 701 C C . SER A 1 86 ? -2.696 4.761 -4.407 1.00 91.94 86 SER A C 1
ATOM 703 O O . SER A 1 86 ? -2.747 5.988 -4.270 1.00 91.94 86 SER A O 1
ATOM 705 N N . GLY A 1 87 ? -2.594 4.173 -5.592 1.00 93.50 87 GLY A N 1
ATOM 706 C CA . GLY A 1 87 ? -2.401 4.926 -6.814 1.00 93.50 87 GLY A CA 1
ATOM 707 C C . GLY A 1 87 ? -2.314 4.066 -8.064 1.00 93.50 87 GLY A C 1
ATOM 708 O O . GLY A 1 87 ? -2.709 2.901 -8.087 1.00 93.50 87 GLY A O 1
ATOM 709 N N . ASN A 1 88 ? -1.775 4.683 -9.105 1.00 93.69 88 ASN A N 1
ATOM 710 C CA . ASN A 1 88 ? -1.559 4.106 -10.415 1.00 93.69 88 ASN A CA 1
ATOM 711 C C . ASN A 1 88 ? -0.077 4.181 -10.769 1.00 93.69 88 ASN A C 1
ATOM 713 O O . ASN A 1 88 ? 0.545 5.238 -10.655 1.00 93.69 88 ASN A O 1
ATOM 717 N N . TRP A 1 89 ? 0.464 3.060 -11.227 1.00 93.88 89 TRP A N 1
ATOM 718 C CA . TRP A 1 89 ? 1.784 2.969 -11.832 1.00 93.88 89 TRP A CA 1
ATOM 719 C C . TRP A 1 89 ? 1.626 3.000 -13.349 1.00 93.88 89 TRP A C 1
ATOM 721 O O . TRP A 1 89 ? 0.993 2.113 -13.927 1.00 93.88 89 TRP A O 1
ATOM 731 N N . LEU A 1 90 ? 2.178 4.026 -13.989 1.00 92.81 90 LEU A N 1
ATOM 732 C CA . LEU A 1 90 ? 2.183 4.177 -15.435 1.00 92.81 90 LEU A CA 1
ATOM 733 C C . LEU A 1 90 ? 3.579 3.906 -15.979 1.00 92.81 90 LEU A C 1
ATOM 735 O O . LEU A 1 90 ? 4.532 4.598 -15.627 1.00 92.81 90 LEU A O 1
ATOM 739 N N . GLU A 1 91 ? 3.678 2.939 -16.879 1.00 90.69 91 GLU A N 1
ATOM 740 C CA . GLU A 1 91 ? 4.935 2.506 -17.480 1.00 90.69 91 GLU A CA 1
ATOM 741 C C . GLU A 1 91 ? 4.698 2.050 -18.917 1.00 90.69 91 GLU A C 1
ATOM 743 O O . GLU A 1 91 ? 3.756 1.306 -19.177 1.00 90.69 91 GLU A O 1
ATOM 748 N N . GLU A 1 92 ? 5.522 2.520 -19.858 1.00 86.94 92 GLU A N 1
ATOM 749 C CA . GLU A 1 92 ? 5.432 2.173 -21.290 1.00 86.94 92 GLU A CA 1
ATOM 750 C C . GLU A 1 92 ? 4.013 2.302 -21.897 1.00 86.94 92 GLU A C 1
ATOM 752 O O . GLU A 1 92 ? 3.630 1.593 -22.822 1.00 86.94 92 GLU A O 1
ATOM 757 N N . GLY A 1 93 ? 3.201 3.233 -21.382 1.00 83.69 93 GLY A N 1
ATOM 758 C CA . GLY A 1 93 ? 1.813 3.440 -21.821 1.00 83.69 93 GLY A CA 1
ATOM 759 C C . GLY A 1 93 ? 0.789 2.482 -21.199 1.00 83.69 93 GLY A C 1
ATOM 760 O O . GLY A 1 93 ? -0.408 2.610 -21.462 1.00 83.69 93 GLY A O 1
ATOM 761 N N . HIS A 1 94 ? 1.226 1.565 -20.342 1.00 86.44 94 HIS A N 1
ATOM 762 C CA . HIS A 1 94 ? 0.368 0.729 -19.517 1.00 86.44 94 HIS A CA 1
ATOM 763 C C . HIS A 1 94 ? 0.094 1.400 -18.172 1.00 86.44 94 HIS A C 1
ATOM 765 O O . HIS A 1 94 ? 0.976 2.013 -17.579 1.00 86.44 94 HIS A O 1
ATOM 771 N N . ASN A 1 95 ? -1.144 1.278 -17.694 1.00 90.06 95 ASN A N 1
ATOM 772 C CA . ASN A 1 95 ? -1.573 1.771 -16.392 1.00 90.06 95 ASN A CA 1
ATOM 773 C C . ASN A 1 95 ? -1.956 0.581 -15.520 1.00 90.06 95 ASN A C 1
ATOM 775 O O . ASN A 1 95 ? -2.736 -0.282 -15.937 1.00 90.06 95 ASN A O 1
ATOM 779 N N . TYR A 1 96 ? -1.418 0.556 -14.313 1.00 88.62 96 TYR A N 1
ATOM 780 C CA . TYR A 1 96 ? -1.591 -0.535 -13.392 1.00 88.62 96 TYR A CA 1
ATOM 781 C C . TYR A 1 96 ? -1.943 -0.048 -11.993 1.00 88.62 96 TYR A C 1
ATOM 783 O O . TYR A 1 96 ? -1.350 0.901 -11.484 1.00 88.62 96 TYR A O 1
ATOM 791 N N . GLN A 1 97 ? -2.845 -0.776 -11.335 1.00 88.31 97 GLN A N 1
ATOM 792 C CA . GLN A 1 97 ? -3.151 -0.545 -9.928 1.00 88.31 97 GLN A CA 1
ATOM 793 C C . GLN A 1 97 ? -1.892 -0.734 -9.081 1.00 88.31 97 GLN A C 1
ATOM 795 O O . GLN A 1 97 ? -1.178 -1.733 -9.243 1.00 88.31 97 GLN A O 1
ATOM 800 N N . PHE A 1 98 ? -1.656 0.210 -8.177 1.00 89.62 98 PHE A N 1
ATOM 801 C CA . PHE A 1 98 ? -0.473 0.241 -7.342 1.00 89.62 98 PHE A CA 1
ATOM 802 C C . PHE A 1 98 ? -0.829 0.556 -5.889 1.00 89.62 98 PHE A C 1
ATOM 804 O O . PHE A 1 98 ? -1.425 1.590 -5.591 1.00 89.62 98 PHE A O 1
ATOM 811 N N . ASP A 1 99 ? -0.427 -0.327 -4.980 1.00 89.00 99 ASP A N 1
ATOM 812 C CA . ASP A 1 99 ? -0.671 -0.187 -3.547 1.00 89.00 99 ASP A CA 1
ATOM 813 C C . ASP A 1 99 ? 0.605 -0.496 -2.758 1.00 89.00 99 ASP A C 1
ATOM 815 O O . ASP A 1 99 ? 1.277 -1.500 -3.009 1.00 89.00 99 ASP A O 1
ATOM 819 N N . ILE A 1 100 ? 0.930 0.351 -1.780 1.00 89.44 100 ILE A N 1
ATOM 820 C CA . ILE A 1 100 ? 2.035 0.135 -0.844 1.00 89.44 100 ILE A CA 1
ATOM 821 C C . ILE A 1 100 ? 1.506 0.122 0.582 1.00 89.44 100 ILE A C 1
ATOM 823 O O . ILE A 1 100 ? 0.906 1.096 1.040 1.00 89.44 100 ILE A O 1
ATOM 827 N N . LEU A 1 101 ? 1.835 -0.944 1.309 1.00 87.81 101 LEU A N 1
ATOM 828 C CA . LEU A 1 101 ? 1.667 -1.038 2.752 1.00 87.81 101 LEU A CA 1
ATOM 829 C C . LEU A 1 101 ? 3.031 -0.944 3.443 1.00 87.81 101 LEU A C 1
ATOM 831 O O . LEU A 1 101 ? 3.861 -1.844 3.315 1.00 87.81 101 LEU A O 1
ATOM 835 N N . LEU A 1 102 ? 3.263 0.133 4.186 1.00 86.81 102 LEU A N 1
ATOM 836 C CA . LEU A 1 102 ? 4.497 0.406 4.917 1.00 86.81 102 LEU A CA 1
ATOM 837 C C . LEU A 1 102 ? 4.346 0.049 6.399 1.00 86.81 102 LEU A C 1
ATOM 839 O O . LEU A 1 102 ? 3.395 0.461 7.062 1.00 86.81 102 LEU A O 1
ATOM 843 N N . GLU A 1 103 ? 5.323 -0.679 6.940 1.00 80.75 103 GLU A N 1
ATOM 844 C CA . GLU A 1 103 ? 5.441 -0.967 8.369 1.00 80.75 103 GLU A CA 1
ATOM 845 C C . GLU A 1 103 ? 6.620 -0.167 8.946 1.00 80.75 103 GLU A C 1
ATOM 847 O O . GLU A 1 103 ? 7.783 -0.565 8.836 1.00 80.75 103 GLU A O 1
ATOM 852 N N . PHE A 1 104 ? 6.339 0.974 9.582 1.00 73.38 104 PHE A N 1
ATOM 853 C CA . PHE A 1 104 ? 7.364 1.718 10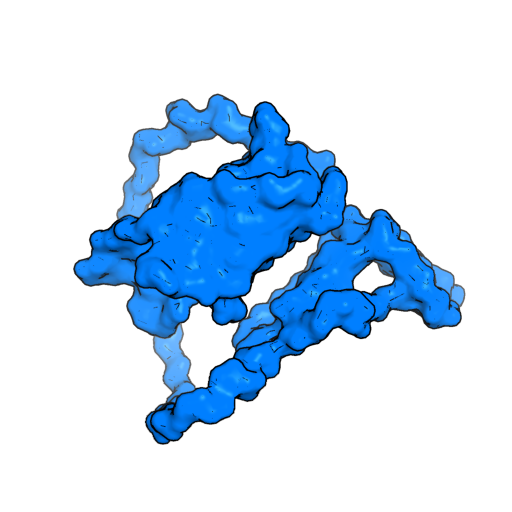.315 1.00 73.38 104 PHE A CA 1
ATOM 854 C C . PHE A 1 104 ? 7.626 1.061 11.669 1.00 73.38 104 PHE A C 1
ATOM 856 O O . PHE A 1 104 ? 6.701 0.793 12.436 1.00 73.38 104 PHE A O 1
ATOM 863 N N . ASP A 1 105 ? 8.896 0.835 11.995 1.00 63.31 105 ASP A N 1
ATOM 864 C CA . ASP A 1 105 ? 9.261 0.458 13.354 1.00 63.31 105 ASP A CA 1
ATOM 865 C C . ASP A 1 105 ? 9.213 1.706 14.250 1.00 63.31 105 ASP A C 1
ATOM 867 O O . ASP A 1 105 ? 9.953 2.664 14.018 1.00 63.31 105 ASP A O 1
ATOM 871 N N . GLU A 1 106 ? 8.378 1.712 15.297 1.00 54.84 106 GLU A N 1
ATOM 872 C CA . GLU A 1 106 ? 8.385 2.794 16.302 1.00 54.84 106 GLU A CA 1
ATOM 873 C C . GLU A 1 106 ? 9.756 2.886 17.014 1.00 54.84 106 GLU A C 1
ATOM 875 O O . GLU A 1 106 ? 10.085 3.908 17.619 1.00 54.84 106 GLU A O 1
ATOM 880 N N . ARG A 1 107 ? 10.590 1.837 16.915 1.00 47.62 107 ARG A N 1
ATOM 881 C CA . ARG A 1 107 ? 11.948 1.766 17.467 1.00 47.62 107 ARG A CA 1
ATOM 882 C C . ARG A 1 107 ? 13.021 1.885 16.380 1.00 47.62 107 ARG A C 1
ATOM 884 O O . ARG A 1 107 ? 13.735 0.934 16.104 1.00 47.62 107 ARG A O 1
ATOM 891 N N . GLY A 1 108 ? 13.166 3.090 15.831 1.00 38.47 108 GLY A N 1
ATOM 892 C CA . GLY A 1 108 ? 14.407 3.568 15.210 1.00 38.47 108 GLY A CA 1
ATOM 893 C C . GLY A 1 108 ? 14.776 2.931 13.870 1.00 38.47 108 GLY A C 1
ATOM 894 O O . GLY A 1 108 ? 15.474 1.925 13.812 1.00 38.47 108 GLY A O 1
ATOM 895 N N . LEU A 1 109 ? 14.424 3.604 12.775 1.00 44.66 109 LEU A N 1
ATOM 896 C CA . LEU A 1 109 ? 15.164 3.445 11.525 1.00 44.66 109 LEU A CA 1
ATOM 897 C C . LEU A 1 109 ? 16.508 4.186 11.670 1.00 44.66 109 LEU A C 1
ATOM 899 O O . LEU A 1 109 ? 16.486 5.372 12.018 1.00 44.66 109 LEU A O 1
ATOM 903 N N . PRO A 1 110 ? 17.668 3.549 11.420 1.00 39.59 110 PRO A N 1
ATOM 904 C CA . PRO A 1 110 ? 18.910 4.292 11.262 1.00 39.59 110 PRO A CA 1
ATOM 905 C C . PRO A 1 110 ? 18.732 5.271 10.098 1.00 39.59 110 PRO A C 1
ATOM 907 O O . PRO A 1 110 ? 18.243 4.911 9.023 1.00 39.59 110 PRO A O 1
ATOM 910 N N . SER A 1 111 ? 19.060 6.539 10.336 1.00 36.31 111 SER A N 1
ATOM 911 C CA . SER A 1 111 ? 18.987 7.572 9.314 1.00 36.31 111 SER A CA 1
ATOM 912 C C . SER A 1 111 ? 19.939 7.218 8.170 1.00 36.31 111 SER A C 1
ATOM 914 O O . SER A 1 111 ? 21.105 6.890 8.379 1.00 36.31 111 SER A O 1
ATOM 916 N N . LEU A 1 112 ? 19.443 7.321 6.936 1.00 46.50 112 LEU A N 1
ATOM 917 C CA . LEU A 1 112 ? 20.143 7.018 5.678 1.00 46.50 112 LEU A CA 1
ATOM 918 C C . LEU A 1 112 ? 21.431 7.851 5.442 1.00 46.50 112 LEU A C 1
ATOM 920 O O . LEU A 1 112 ? 22.027 7.779 4.376 1.00 46.50 112 LEU A O 1
ATOM 924 N N . ALA A 1 113 ? 21.842 8.691 6.395 1.00 40.75 113 ALA A N 1
ATOM 925 C CA . ALA A 1 113 ? 23.003 9.566 6.273 1.00 40.75 113 ALA A CA 1
ATOM 926 C C . ALA A 1 113 ? 24.333 8.853 6.569 1.00 40.75 113 ALA A C 1
ATOM 928 O O . ALA A 1 113 ? 25.374 9.348 6.160 1.00 40.75 113 ALA A O 1
ATOM 929 N N . THR A 1 114 ? 24.320 7.718 7.275 1.00 38.03 114 THR A N 1
ATOM 930 C CA . THR A 1 114 ? 25.561 7.095 7.775 1.00 38.03 114 THR A CA 1
ATOM 931 C C . THR A 1 114 ? 26.100 5.969 6.884 1.00 38.03 114 THR A C 1
ATOM 933 O O . THR A 1 114 ? 27.241 5.559 7.059 1.00 38.03 114 THR A O 1
ATOM 936 N N . GLU A 1 115 ? 25.332 5.487 5.904 1.00 40.00 115 GLU A N 1
ATOM 937 C CA . GLU A 1 115 ? 25.730 4.335 5.071 1.00 40.00 115 GLU A CA 1
ATOM 938 C C . GLU A 1 115 ? 26.095 4.679 3.622 1.00 40.00 115 GLU A C 1
ATOM 940 O O . GLU A 1 115 ? 26.610 3.826 2.915 1.00 40.00 115 GLU A O 1
ATOM 945 N N . LEU A 1 116 ? 25.928 5.927 3.173 1.00 40.34 116 LEU A N 1
ATOM 946 C CA . LEU A 1 116 ? 26.379 6.332 1.830 1.00 40.34 116 LEU A CA 1
ATOM 947 C C . LEU A 1 116 ? 27.911 6.483 1.710 1.00 40.34 116 LEU A C 1
ATOM 949 O O . LEU A 1 116 ? 28.403 6.763 0.624 1.00 40.34 116 LEU A O 1
ATOM 953 N N . GLU A 1 117 ? 28.669 6.286 2.796 1.00 37.75 117 GLU A N 1
ATOM 954 C CA . GLU A 1 117 ? 30.144 6.322 2.796 1.00 37.75 117 GLU A CA 1
ATOM 955 C C . GLU A 1 117 ? 30.803 4.933 2.890 1.00 37.75 117 GLU A C 1
ATOM 957 O O . GLU A 1 117 ? 32.028 4.836 2.945 1.00 37.75 117 GLU A O 1
ATOM 962 N N . ARG A 1 118 ? 30.029 3.842 2.924 1.00 38.84 118 ARG A N 1
ATOM 963 C CA . ARG A 1 118 ? 30.576 2.480 2.988 1.00 38.84 118 ARG A CA 1
ATOM 964 C C . ARG A 1 118 ? 29.789 1.574 2.060 1.00 38.84 118 ARG A C 1
ATOM 966 O O . ARG A 1 118 ? 28.757 1.080 2.475 1.00 38.84 118 ARG A O 1
ATOM 973 N N . ASP A 1 119 ? 30.260 1.436 0.825 1.00 36.09 119 ASP A N 1
ATOM 974 C CA . ASP A 1 119 ? 30.217 0.189 0.044 1.00 36.09 119 ASP A CA 1
ATOM 975 C C . ASP A 1 119 ? 30.912 0.422 -1.312 1.00 36.09 119 ASP A C 1
ATOM 977 O O . ASP A 1 119 ? 30.309 0.419 -2.381 1.00 36.09 119 ASP A O 1
ATOM 981 N N . GLU A 1 120 ? 32.232 0.630 -1.265 1.00 39.28 120 GLU A N 1
ATOM 982 C CA . GLU A 1 120 ? 33.107 0.064 -2.293 1.00 39.28 120 GLU A CA 1
ATOM 983 C C . GLU A 1 120 ? 33.543 -1.313 -1.770 1.00 39.28 120 GLU A C 1
ATOM 985 O O . GLU A 1 120 ? 34.076 -1.413 -0.665 1.00 39.28 120 GLU A O 1
ATOM 990 N N . SER A 1 121 ? 33.337 -2.354 -2.582 1.00 36.12 121 SER A N 1
ATOM 991 C CA . SER A 1 121 ? 33.743 -3.762 -2.406 1.00 36.12 121 SER A CA 1
ATOM 992 C C . SER A 1 121 ? 32.898 -4.657 -1.480 1.00 36.12 121 SER A C 1
ATOM 994 O O . SER A 1 121 ? 33.179 -4.811 -0.297 1.00 36.12 121 SER A O 1
ATOM 996 N N . ILE A 1 122 ? 31.958 -5.402 -2.075 1.00 34.41 122 ILE A N 1
ATOM 997 C CA . ILE A 1 122 ? 31.597 -6.742 -1.590 1.00 34.41 122 ILE A CA 1
ATOM 998 C C . ILE A 1 122 ? 31.681 -7.700 -2.780 1.00 34.41 122 ILE A C 1
ATOM 1000 O O . ILE A 1 122 ? 30.913 -7.612 -3.736 1.00 34.41 122 ILE A O 1
ATOM 1004 N N . ALA A 1 123 ? 32.698 -8.558 -2.733 1.00 27.56 123 ALA A N 1
ATOM 1005 C CA . ALA A 1 123 ? 32.921 -9.645 -3.668 1.00 27.56 123 ALA A CA 1
ATOM 1006 C C . ALA A 1 123 ? 31.809 -10.696 -3.534 1.00 27.56 123 ALA A C 1
ATOM 1008 O O . ALA A 1 123 ? 31.391 -11.037 -2.428 1.00 27.56 123 ALA A O 1
ATOM 1009 N N . ILE A 1 124 ? 31.340 -11.187 -4.678 1.00 30.03 124 ILE A N 1
ATOM 1010 C CA . ILE A 1 124 ? 30.389 -12.290 -4.790 1.00 30.03 124 ILE A CA 1
ATOM 1011 C C . ILE A 1 124 ? 31.192 -13.584 -4.623 1.00 30.03 124 ILE A C 1
ATOM 1013 O O . ILE A 1 124 ? 31.915 -13.968 -5.540 1.00 30.03 124 ILE A O 1
ATOM 1017 N N . ASP A 1 125 ? 31.065 -14.236 -3.469 1.00 27.86 125 ASP A N 1
ATOM 1018 C CA . ASP A 1 125 ? 31.470 -15.633 -3.304 1.00 27.86 125 ASP A CA 1
ATOM 1019 C C . ASP A 1 125 ? 30.287 -16.533 -3.686 1.00 27.86 125 ASP A C 1
ATOM 1021 O O . ASP A 1 125 ? 29.204 -16.478 -3.098 1.00 27.86 125 ASP A O 1
ATOM 1025 N N . ILE A 1 126 ? 30.513 -17.315 -4.739 1.00 35.84 126 ILE A N 1
ATOM 1026 C CA . ILE A 1 126 ? 29.628 -18.334 -5.299 1.00 35.84 126 ILE A CA 1
ATOM 1027 C C . ILE A 1 126 ? 29.920 -19.649 -4.569 1.00 35.84 126 ILE A C 1
ATOM 1029 O O . ILE A 1 126 ? 31.054 -20.112 -4.633 1.00 35.84 126 ILE A O 1
ATOM 1033 N N . ASP A 1 127 ? 28.921 -20.215 -3.885 1.00 27.73 127 ASP A N 1
ATOM 1034 C CA . ASP A 1 127 ? 28.557 -21.648 -3.892 1.00 27.73 127 ASP A CA 1
ATOM 1035 C C . ASP A 1 127 ? 27.590 -21.966 -2.734 1.00 27.73 127 ASP A C 1
ATOM 1037 O O . ASP A 1 127 ? 27.908 -21.750 -1.569 1.00 27.73 127 ASP A O 1
ATOM 1041 N N . GLU A 1 128 ? 26.396 -22.481 -3.047 1.00 34.31 128 GLU A N 1
ATOM 1042 C CA . GLU A 1 128 ? 26.010 -23.857 -2.689 1.00 34.31 128 GLU A CA 1
ATOM 1043 C C . GLU A 1 128 ? 24.594 -24.212 -3.198 1.00 34.31 128 GLU A C 1
ATOM 1045 O O . GLU A 1 128 ? 23.616 -23.470 -3.097 1.00 34.31 128 GLU A O 1
ATOM 1050 N N . GLU A 1 129 ? 24.557 -25.399 -3.784 1.00 32.16 129 GLU A N 1
ATOM 1051 C CA . GLU A 1 129 ? 23.554 -26.118 -4.565 1.00 32.16 129 GLU A CA 1
ATOM 1052 C C . GLU A 1 129 ? 22.534 -26.861 -3.681 1.00 32.16 129 GLU A C 1
ATOM 1054 O O . GLU A 1 129 ? 22.975 -27.664 -2.871 1.00 32.16 129 GLU A O 1
ATOM 1059 N N . ILE A 1 130 ? 21.202 -26.723 -3.872 1.00 32.53 130 ILE A N 1
ATOM 1060 C CA . ILE A 1 130 ? 20.214 -27.763 -3.469 1.00 32.53 130 ILE A CA 1
ATOM 1061 C C . ILE A 1 130 ? 18.983 -27.829 -4.410 1.00 32.53 130 ILE A C 1
ATOM 1063 O O . ILE A 1 130 ? 18.069 -27.013 -4.340 1.00 32.53 130 ILE A O 1
ATOM 1067 N N . HIS A 1 131 ? 19.002 -28.881 -5.237 1.00 30.22 131 HIS A N 1
ATOM 1068 C CA . HIS A 1 131 ? 17.958 -29.854 -5.625 1.00 30.22 131 HIS A CA 1
ATOM 1069 C C . HIS A 1 131 ? 16.562 -29.429 -6.137 1.00 30.22 131 HIS A C 1
ATOM 1071 O O . HIS A 1 131 ? 15.702 -28.932 -5.416 1.00 30.22 131 HIS A O 1
ATOM 1077 N N . ASN A 1 132 ? 16.335 -29.851 -7.389 1.00 33.97 132 ASN A N 1
ATOM 1078 C CA . ASN A 1 132 ? 15.057 -30.183 -8.021 1.00 33.97 132 ASN A CA 1
ATOM 1079 C C . ASN A 1 132 ? 14.228 -31.173 -7.191 1.00 33.97 132 ASN A C 1
ATOM 1081 O O . ASN A 1 132 ? 14.760 -32.199 -6.782 1.00 33.97 132 ASN A O 1
ATOM 1085 N N . ASP A 1 133 ? 12.916 -30.947 -7.139 1.00 34.66 133 ASP A N 1
ATOM 1086 C CA . ASP A 1 133 ? 11.933 -31.993 -7.428 1.00 34.66 133 ASP A CA 1
ATOM 1087 C C . ASP A 1 133 ? 10.722 -31.359 -8.123 1.00 34.66 133 ASP A C 1
ATOM 1089 O O . ASP A 1 133 ? 10.201 -30.318 -7.717 1.00 34.66 133 ASP A O 1
ATOM 1093 N N . GLN A 1 134 ? 10.348 -31.968 -9.244 1.00 42.44 134 GLN A N 1
ATOM 1094 C CA . GLN A 1 134 ? 9.253 -31.563 -10.111 1.00 42.44 134 GLN A CA 1
ATOM 1095 C C . GLN A 1 134 ? 7.917 -32.092 -9.596 1.00 42.44 134 GLN A C 1
ATOM 1097 O O . GLN A 1 134 ? 7.876 -33.188 -9.055 1.00 42.44 134 GLN A O 1
ATOM 1102 N N . ASP A 1 135 ? 6.827 -31.384 -9.903 1.00 31.22 135 ASP A N 1
ATOM 1103 C CA . ASP A 1 135 ? 5.620 -32.031 -10.423 1.00 31.22 135 ASP A CA 1
ATOM 1104 C C . ASP A 1 135 ? 4.779 -31.048 -11.263 1.00 31.22 135 ASP A C 1
ATOM 1106 O O . ASP A 1 135 ? 4.523 -29.903 -10.893 1.00 31.22 135 ASP A O 1
ATOM 1110 N N . PHE A 1 136 ? 4.413 -31.522 -12.453 1.00 31.91 136 PHE A N 1
ATOM 1111 C CA . PHE A 1 136 ? 3.701 -30.854 -13.546 1.00 31.91 136 PHE A CA 1
ATOM 1112 C C . PHE A 1 136 ? 2.254 -30.466 -13.199 1.00 31.91 136 PHE A C 1
ATOM 1114 O O . PHE A 1 136 ? 1.560 -31.284 -12.612 1.00 31.91 136 PHE A O 1
ATOM 1121 N N . VAL A 1 137 ? 1.731 -29.374 -13.789 1.00 28.52 137 VAL A N 1
ATOM 1122 C CA . VAL A 1 137 ? 0.596 -29.456 -14.743 1.00 28.52 137 VAL A CA 1
ATOM 1123 C C . VAL A 1 137 ? 0.729 -28.360 -15.806 1.00 28.52 137 VAL A C 1
ATOM 1125 O O . VAL A 1 137 ? 0.680 -27.167 -15.529 1.00 28.52 137 VAL A O 1
ATOM 1128 N N . ASN A 1 138 ? 0.867 -28.804 -17.050 1.00 39.03 138 ASN A N 1
ATOM 1129 C CA . ASN A 1 138 ? 0.784 -28.000 -18.258 1.00 39.03 138 ASN A CA 1
ATOM 1130 C C . ASN A 1 138 ? -0.696 -27.683 -18.546 1.00 39.03 138 ASN A C 1
ATOM 1132 O O . ASN A 1 138 ? -1.471 -28.606 -18.799 1.00 39.03 138 ASN A O 1
ATOM 1136 N N . SER A 1 139 ? -1.097 -26.412 -18.539 1.00 33.41 139 SER A N 1
ATOM 1137 C CA . SER A 1 139 ? -2.397 -25.990 -19.074 1.00 33.41 139 SER A CA 1
ATOM 1138 C C . SER A 1 139 ? -2.206 -24.857 -20.077 1.00 33.41 139 SER A C 1
ATOM 1140 O O . SER A 1 139 ? -2.264 -23.677 -19.738 1.00 33.41 139 SER A O 1
ATOM 1142 N N . ASN A 1 140 ? -1.994 -25.241 -21.336 1.00 39.50 140 ASN A N 1
ATOM 1143 C CA . ASN A 1 140 ? -2.315 -24.387 -22.474 1.00 39.50 140 ASN A CA 1
ATOM 1144 C C . ASN A 1 140 ? -3.817 -24.101 -22.454 1.00 39.50 140 ASN A C 1
ATOM 1146 O O . ASN A 1 140 ? -4.598 -24.999 -22.766 1.00 39.50 140 ASN A O 1
ATOM 1150 N N . LEU A 1 141 ? -4.209 -22.871 -22.131 1.00 32.47 141 LEU A N 1
ATOM 1151 C CA . LEU A 1 141 ? -5.546 -22.353 -22.400 1.00 32.47 141 LEU A CA 1
ATOM 1152 C C . LEU A 1 141 ? -5.414 -20.884 -22.815 1.00 32.47 141 LEU A C 1
ATOM 1154 O O . LEU A 1 141 ? -5.189 -20.002 -21.989 1.00 32.47 141 LEU A O 1
ATOM 1158 N N . ASN A 1 142 ? -5.532 -20.653 -24.124 1.00 41.50 142 ASN A N 1
ATOM 1159 C CA . ASN A 1 142 ? -6.083 -19.403 -24.637 1.00 41.50 142 ASN A CA 1
ATOM 1160 C C . ASN A 1 142 ? -7.432 -19.195 -23.945 1.00 41.50 142 ASN A C 1
ATOM 1162 O O . ASN A 1 142 ? -8.173 -20.166 -23.874 1.00 41.50 142 ASN A O 1
ATOM 1166 N N . ASP A 1 143 ? -7.705 -17.998 -23.424 1.00 36.56 143 ASP A N 1
ATOM 1167 C CA . ASP A 1 143 ? -9.015 -17.334 -23.488 1.00 36.56 143 ASP A CA 1
ATOM 1168 C C . ASP A 1 143 ? -8.974 -16.015 -22.693 1.00 36.56 143 ASP A C 1
ATOM 1170 O O . ASP A 1 143 ? -8.703 -15.963 -21.490 1.00 36.56 143 ASP A O 1
ATOM 1174 N N . GLU A 1 144 ? -9.267 -14.927 -23.407 1.00 39.62 144 GLU A N 1
ATOM 1175 C CA . GLU A 1 144 ? -9.349 -13.524 -22.967 1.00 39.62 144 GLU A CA 1
ATOM 1176 C C . GLU A 1 144 ? -10.361 -13.298 -21.813 1.00 39.62 144 GLU A C 1
ATOM 1178 O O . GLU A 1 144 ? -10.398 -12.233 -21.195 1.00 39.62 144 GLU A O 1
ATOM 1183 N N . GLU A 1 145 ? -11.170 -14.309 -21.482 1.00 37.03 145 GLU A N 1
ATOM 1184 C CA . GLU A 1 145 ? -12.243 -14.261 -20.482 1.00 37.03 145 GLU A CA 1
ATOM 1185 C C . GLU A 1 145 ? -11.760 -14.517 -19.038 1.00 37.03 145 GLU A C 1
ATOM 1187 O O . GLU A 1 145 ? -12.484 -14.241 -18.080 1.00 37.03 145 GLU A O 1
ATOM 1192 N N . ASN A 1 146 ? -10.512 -14.961 -18.837 1.00 34.91 146 ASN A N 1
ATOM 1193 C CA . ASN A 1 146 ? -10.007 -15.376 -17.517 1.00 34.91 146 ASN A CA 1
ATOM 1194 C C . ASN A 1 146 ? -9.400 -14.243 -16.655 1.00 34.91 146 ASN A C 1
ATOM 1196 O O . ASN A 1 146 ? -8.964 -14.472 -15.524 1.00 34.91 146 ASN A O 1
ATOM 1200 N N . ARG A 1 147 ? -9.389 -12.991 -17.140 1.00 39.16 147 ARG A N 1
ATOM 1201 C CA . ARG A 1 147 ? -8.807 -11.849 -16.395 1.00 39.16 147 ARG A CA 1
ATOM 1202 C C . ARG A 1 147 ? -9.598 -11.486 -15.131 1.00 39.16 147 ARG A C 1
ATOM 1204 O O . ARG A 1 147 ? -9.027 -10.912 -14.210 1.00 39.16 147 ARG A O 1
ATOM 1211 N N . GLN A 1 148 ? -10.880 -11.854 -15.055 1.00 40.28 148 GLN A N 1
ATOM 1212 C CA . GLN A 1 148 ? -11.698 -11.667 -13.848 1.00 40.28 148 GLN A CA 1
ATOM 1213 C C . GLN A 1 148 ? -11.520 -12.797 -12.817 1.00 40.28 148 GLN A C 1
ATOM 1215 O O . GLN A 1 148 ? -11.730 -12.570 -11.628 1.00 40.28 148 GLN A O 1
ATOM 1220 N N . ALA A 1 149 ? -11.079 -13.992 -13.231 1.00 35.53 149 ALA A N 1
ATOM 1221 C CA . ALA A 1 149 ? -10.886 -15.133 -12.330 1.00 35.53 149 ALA A CA 1
ATOM 1222 C C . ALA A 1 149 ? -9.516 -15.131 -11.622 1.00 35.53 149 ALA A C 1
ATOM 1224 O O . ALA A 1 149 ? -9.379 -15.696 -10.537 1.00 35.53 149 ALA A O 1
ATOM 1225 N N . LEU A 1 150 ? -8.513 -14.439 -12.178 1.00 40.62 150 LEU A N 1
ATOM 1226 C CA . LEU A 1 150 ? -7.172 -14.316 -11.585 1.00 40.62 150 LEU A CA 1
ATOM 1227 C C . LEU A 1 150 ? -7.119 -13.453 -10.310 1.00 40.62 150 LEU A C 1
ATOM 1229 O O . LEU A 1 150 ? -6.150 -13.541 -9.561 1.00 40.62 150 LEU A O 1
ATOM 1233 N N . GLY A 1 151 ? -8.165 -12.675 -10.003 1.00 38.88 151 GLY A N 1
ATOM 1234 C CA . GLY A 1 151 ? -8.249 -11.906 -8.753 1.00 38.88 151 GLY A CA 1
ATOM 1235 C C . GLY A 1 151 ? -8.330 -12.773 -7.487 1.00 38.88 151 GLY A C 1
ATOM 1236 O O . GLY A 1 151 ? -7.975 -12.309 -6.404 1.00 38.88 151 GLY A O 1
ATOM 1237 N N . TYR A 1 152 ? -8.751 -14.037 -7.623 1.00 42.09 152 TYR A N 1
ATOM 1238 C CA . TYR A 1 152 ? -8.936 -14.981 -6.513 1.00 42.09 152 TYR A CA 1
ATOM 1239 C C . TYR A 1 152 ? -7.697 -15.839 -6.211 1.00 42.09 152 TYR A C 1
ATOM 1241 O O . TYR A 1 152 ? -7.652 -16.509 -5.181 1.00 42.09 152 TYR A O 1
ATOM 1249 N N . LEU A 1 153 ? -6.677 -15.802 -7.073 1.00 41.34 153 LEU A N 1
ATOM 1250 C CA . LEU A 1 153 ? -5.446 -16.590 -6.951 1.00 41.34 153 LEU A CA 1
ATOM 1251 C C . LEU A 1 153 ? -4.307 -15.788 -6.303 1.00 41.34 153 LEU A C 1
ATOM 1253 O O . LEU A 1 153 ? -3.139 -15.989 -6.612 1.00 41.34 153 LEU A O 1
ATOM 1257 N N . ARG A 1 154 ? -4.604 -14.936 -5.314 1.00 49.19 154 ARG A N 1
ATOM 1258 C CA . ARG A 1 154 ? -3.585 -14.371 -4.398 1.00 49.19 154 ARG A CA 1
ATOM 1259 C C . ARG A 1 154 ? -3.009 -15.432 -3.429 1.00 49.19 154 ARG A C 1
ATOM 1261 O O . ARG A 1 154 ? -2.486 -15.118 -2.363 1.00 49.19 154 ARG A O 1
ATOM 1268 N N . ALA A 1 155 ? -3.150 -16.707 -3.790 1.00 41.47 155 ALA A N 1
ATOM 1269 C CA . ALA A 1 155 ? -3.031 -17.887 -2.949 1.00 41.47 155 ALA A CA 1
ATOM 1270 C C . ALA A 1 155 ? -1.737 -18.680 -3.196 1.00 41.47 155 ALA A C 1
ATOM 1272 O O . ALA A 1 155 ? -1.652 -19.834 -2.783 1.00 41.47 155 ALA A O 1
ATOM 1273 N N . ASP A 1 156 ? -0.716 -18.085 -3.817 1.00 41.12 156 ASP A N 1
ATOM 1274 C CA . ASP A 1 156 ? 0.612 -18.698 -3.825 1.00 41.12 156 ASP A CA 1
ATOM 1275 C C . ASP A 1 156 ? 1.236 -18.565 -2.432 1.00 41.12 156 ASP A C 1
ATOM 1277 O O . ASP A 1 156 ? 1.819 -17.545 -2.069 1.00 41.12 156 ASP A O 1
ATOM 1281 N N . ALA A 1 157 ? 0.984 -19.599 -1.622 1.00 40.59 157 ALA A N 1
ATOM 1282 C CA . ALA A 1 157 ? 1.747 -20.154 -0.498 1.00 40.59 157 ALA A CA 1
ATOM 1283 C C . ALA A 1 157 ? 2.563 -19.208 0.413 1.00 40.59 157 ALA A C 1
ATOM 1285 O O . ALA A 1 157 ? 3.521 -19.640 1.059 1.00 40.59 157 ALA A O 1
ATOM 1286 N N . ASN A 1 158 ? 2.189 -17.937 0.547 1.00 49.16 158 ASN A N 1
ATOM 1287 C CA . ASN A 1 158 ? 2.857 -17.030 1.466 1.00 49.16 158 ASN A CA 1
ATOM 1288 C C . ASN A 1 158 ? 2.330 -17.290 2.880 1.00 49.16 158 ASN A C 1
ATOM 1290 O O . ASN A 1 158 ? 1.228 -16.882 3.252 1.00 49.16 158 ASN A O 1
ATOM 1294 N N . ARG A 1 159 ? 3.116 -18.026 3.675 1.00 58.44 159 ARG A 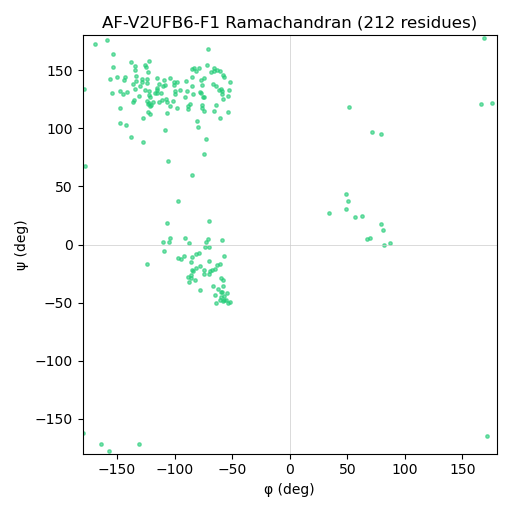N 1
ATOM 1295 C CA . ARG A 1 159 ? 2.815 -18.290 5.088 1.00 58.44 159 ARG A CA 1
ATOM 1296 C C . ARG A 1 159 ? 2.584 -16.961 5.804 1.00 58.44 159 ARG A C 1
ATOM 1298 O O . ARG A 1 159 ? 3.513 -16.169 5.969 1.00 58.44 159 ARG A O 1
ATOM 1305 N N . GLN A 1 160 ? 1.354 -16.746 6.260 1.00 65.62 160 GLN A N 1
ATOM 1306 C CA . GLN A 1 160 ? 1.007 -15.564 7.037 1.00 65.62 160 GLN A CA 1
ATOM 1307 C C . GLN A 1 160 ? 1.776 -15.602 8.358 1.00 65.62 160 GLN A C 1
ATOM 1309 O O . GLN A 1 160 ? 1.680 -16.554 9.136 1.00 65.62 160 GLN A O 1
ATOM 1314 N N . ARG A 1 161 ? 2.597 -14.578 8.593 1.00 67.81 161 ARG A N 1
ATOM 1315 C CA . ARG A 1 161 ? 3.339 -14.429 9.847 1.00 67.81 161 ARG A CA 1
ATOM 1316 C C . ARG A 1 161 ? 2.460 -13.733 10.875 1.00 67.81 161 ARG A C 1
ATOM 1318 O O . ARG A 1 161 ? 1.619 -12.906 10.532 1.00 67.81 161 ARG A O 1
ATOM 1325 N N . ALA A 1 162 ? 2.693 -14.033 12.150 1.00 76.00 162 ALA A N 1
ATOM 1326 C CA . ALA A 1 162 ? 2.049 -13.301 13.228 1.00 76.00 162 ALA A CA 1
ATOM 1327 C C . ALA A 1 162 ? 2.382 -11.806 13.113 1.00 76.00 162 ALA A C 1
ATOM 1329 O O . ALA A 1 162 ? 3.551 -11.419 13.086 1.00 76.00 162 ALA A O 1
ATOM 1330 N N . THR A 1 163 ? 1.348 -10.968 13.070 1.00 80.44 163 THR A N 1
ATOM 1331 C CA . THR A 1 163 ? 1.505 -9.514 13.042 1.00 80.44 163 THR A CA 1
ATOM 1332 C C . THR A 1 163 ? 2.235 -9.005 14.287 1.00 80.44 163 THR A C 1
ATOM 1334 O O . THR A 1 163 ? 2.090 -9.566 15.379 1.00 80.44 163 THR A O 1
ATOM 1337 N N . ARG A 1 164 ? 2.985 -7.910 14.150 1.00 83.12 164 ARG A N 1
ATOM 1338 C CA . ARG A 1 164 ? 3.559 -7.189 15.287 1.00 83.12 164 ARG A CA 1
ATOM 1339 C C . ARG A 1 164 ? 2.470 -6.612 16.203 1.00 83.12 164 ARG A C 1
ATOM 1341 O O . ARG A 1 164 ? 1.380 -6.260 15.765 1.00 83.12 164 ARG A O 1
ATOM 1348 N N . SER A 1 165 ? 2.766 -6.495 17.492 1.00 86.75 165 SER A N 1
ATOM 1349 C CA . SER A 1 165 ? 1.801 -5.994 18.481 1.00 86.75 165 SER A CA 1
ATOM 1350 C C . SER A 1 165 ? 1.503 -4.493 18.337 1.00 86.75 165 SER A C 1
ATOM 1352 O O . SER A 1 165 ? 0.442 -4.034 18.755 1.00 86.75 165 SER A O 1
ATOM 1354 N N . ASP A 1 166 ? 2.425 -3.721 17.770 1.00 84.25 166 ASP A N 1
ATOM 1355 C CA . ASP A 1 166 ? 2.318 -2.273 17.572 1.00 84.25 166 ASP A CA 1
ATOM 1356 C C . ASP A 1 166 ? 1.589 -1.862 16.286 1.00 84.25 166 ASP A C 1
ATOM 1358 O O . ASP A 1 166 ? 1.143 -0.719 16.208 1.00 84.25 166 ASP A O 1
ATOM 1362 N N . ALA A 1 167 ? 1.396 -2.784 15.337 1.00 85.81 167 ALA A N 1
ATOM 1363 C CA . ALA A 1 167 ? 0.636 -2.532 14.115 1.00 85.81 167 ALA A CA 1
ATOM 1364 C C . ALA A 1 167 ? -0.801 -2.085 14.425 1.00 85.81 167 ALA A C 1
ATOM 1366 O O . ALA A 1 167 ? -1.416 -2.565 15.389 1.00 85.81 167 ALA A O 1
ATOM 1367 N N . ARG A 1 168 ? -1.361 -1.195 13.598 1.00 90.31 168 ARG A N 1
ATOM 1368 C CA . ARG A 1 168 ? -2.760 -0.772 13.730 1.00 90.31 168 ARG A CA 1
ATOM 1369 C C . ARG A 1 168 ? -3.691 -1.833 13.152 1.00 90.31 168 ARG A C 1
ATOM 1371 O O . ARG A 1 168 ? -3.352 -2.566 12.225 1.00 90.31 168 ARG A O 1
ATOM 1378 N N . VAL A 1 169 ? -4.909 -1.897 13.679 1.00 90.94 169 VAL A N 1
ATOM 1379 C CA . VAL A 1 169 ? -5.960 -2.784 13.167 1.00 90.94 169 VAL A CA 1
ATOM 1380 C C . VAL A 1 169 ? -6.265 -2.477 11.699 1.00 90.94 169 VAL A C 1
ATOM 1382 O O . VAL A 1 169 ? -6.415 -3.412 10.913 1.00 90.94 169 VAL A O 1
ATOM 1385 N N . ARG A 1 170 ? -6.306 -1.191 11.319 1.00 89.88 170 ARG A N 1
ATOM 1386 C CA . ARG A 1 170 ? -6.537 -0.750 9.934 1.00 89.88 170 ARG A CA 1
ATOM 1387 C C . ARG A 1 170 ? -5.527 -1.369 8.970 1.00 89.88 170 ARG A C 1
ATOM 1389 O O . ARG A 1 170 ? -5.933 -1.922 7.955 1.00 89.88 170 ARG A O 1
ATOM 1396 N N . THR A 1 171 ? -4.239 -1.324 9.314 1.00 87.56 171 THR A N 1
ATOM 1397 C CA . THR A 1 171 ? -3.124 -1.882 8.530 1.00 87.56 171 THR A CA 1
ATOM 1398 C C . THR A 1 171 ? -3.365 -3.357 8.217 1.00 87.56 171 THR A C 1
ATOM 1400 O O . THR A 1 171 ? -3.167 -3.807 7.095 1.00 87.56 171 THR A O 1
ATOM 1403 N N . ILE A 1 172 ? -3.870 -4.113 9.195 1.00 89.06 172 ILE A N 1
ATOM 1404 C CA . ILE A 1 172 ? -4.127 -5.550 9.048 1.00 89.06 172 ILE A CA 1
ATOM 1405 C C . ILE A 1 172 ? -5.404 -5.839 8.276 1.00 89.06 172 ILE A C 1
ATOM 1407 O O . ILE A 1 172 ? -5.407 -6.743 7.448 1.00 89.06 172 ILE A O 1
ATOM 1411 N N . GLN A 1 173 ? -6.466 -5.062 8.483 1.00 91.06 173 GLN A N 1
ATOM 1412 C CA . GLN A 1 173 ? -7.670 -5.154 7.654 1.00 91.06 173 GLN A CA 1
ATOM 1413 C C . GLN A 1 173 ? -7.327 -4.910 6.182 1.00 91.06 173 GLN A C 1
ATOM 1415 O O . GLN A 1 173 ? -7.649 -5.742 5.339 1.00 91.06 173 GLN A O 1
ATOM 1420 N N . ARG A 1 174 ? -6.573 -3.839 5.901 1.00 86.19 174 ARG A N 1
ATOM 1421 C CA . ARG A 1 174 ? -6.056 -3.500 4.567 1.00 86.19 174 ARG A CA 1
ATOM 1422 C C . ARG A 1 174 ? -5.215 -4.622 3.983 1.00 86.19 174 ARG A C 1
ATOM 1424 O O . ARG A 1 174 ? -5.455 -5.028 2.855 1.00 86.19 174 ARG A O 1
ATOM 1431 N N . LYS A 1 175 ? -4.278 -5.161 4.763 1.00 85.19 175 LYS A N 1
ATOM 1432 C CA . LYS A 1 175 ? -3.446 -6.290 4.343 1.00 85.19 175 LYS A CA 1
ATOM 1433 C C . LYS A 1 175 ? -4.285 -7.503 3.950 1.00 85.19 175 LYS A C 1
ATOM 1435 O O . LYS A 1 175 ? -4.024 -8.102 2.920 1.00 85.19 175 LYS A O 1
ATOM 1440 N N . ILE A 1 176 ? -5.307 -7.854 4.732 1.00 87.00 176 ILE A N 1
ATOM 1441 C CA . ILE A 1 176 ? -6.216 -8.967 4.415 1.00 87.00 176 ILE A CA 1
ATOM 1442 C C . ILE A 1 176 ? -7.015 -8.653 3.142 1.00 87.00 176 ILE A C 1
ATOM 1444 O O . ILE A 1 176 ? -7.127 -9.508 2.271 1.00 87.00 176 ILE A O 1
ATOM 1448 N N . GLU A 1 177 ? -7.529 -7.433 2.988 1.00 88.06 177 GLU A N 1
ATOM 1449 C CA . GLU A 1 177 ? -8.262 -7.013 1.785 1.00 88.06 177 GLU A CA 1
ATOM 1450 C C . GLU A 1 177 ? -7.390 -7.105 0.523 1.00 88.06 177 GLU A C 1
ATOM 1452 O O . GLU A 1 177 ? -7.775 -7.740 -0.464 1.00 88.06 177 GLU A O 1
ATOM 1457 N N . LEU A 1 178 ? -6.169 -6.569 0.596 1.00 83.56 178 LEU A N 1
ATOM 1458 C CA . LEU A 1 178 ? -5.143 -6.647 -0.446 1.00 83.56 178 LEU A CA 1
ATOM 1459 C C . LEU A 1 178 ? -4.574 -8.054 -0.635 1.00 83.56 178 LEU A C 1
ATOM 1461 O O . LEU A 1 178 ? -4.114 -8.384 -1.721 1.00 83.56 178 LEU A O 1
ATOM 1465 N N . TYR A 1 179 ? -4.663 -8.932 0.352 1.00 80.50 179 TYR A N 1
ATOM 1466 C CA . TYR A 1 179 ? -4.240 -10.315 0.185 1.00 80.50 179 TYR A CA 1
ATOM 1467 C C . TYR A 1 179 ? -5.339 -11.200 -0.406 1.00 80.50 179 TYR A C 1
ATOM 1469 O O . TYR A 1 179 ? -5.019 -12.141 -1.107 1.00 80.50 179 TYR A O 1
ATOM 1477 N N . TYR A 1 180 ? -6.626 -10.914 -0.193 1.00 83.06 180 TYR A N 1
ATOM 1478 C CA . TYR A 1 180 ? -7.722 -11.800 -0.629 1.00 83.06 180 TYR A CA 1
ATOM 1479 C C . TYR A 1 180 ? -8.577 -11.274 -1.789 1.00 83.06 180 TYR A C 1
ATOM 1481 O O . TYR A 1 180 ? -9.544 -11.922 -2.174 1.00 83.06 180 TYR A O 1
ATOM 1489 N N . GLY A 1 181 ? -8.265 -10.112 -2.354 1.00 78.88 181 GLY A N 1
ATOM 1490 C CA . GLY A 1 181 ? -9.056 -9.540 -3.452 1.00 78.88 181 GLY A CA 1
ATOM 1491 C C . GLY A 1 181 ? -10.323 -8.861 -2.965 1.00 78.88 181 GLY A C 1
ATOM 1492 O O . GLY A 1 181 ? -11.249 -8.672 -3.748 1.00 78.88 181 GLY A O 1
ATOM 1493 N N . LEU A 1 182 ? -10.405 -8.537 -1.674 1.00 86.19 182 LEU A N 1
ATOM 1494 C CA . LEU A 1 182 ? -11.646 -8.056 -1.084 1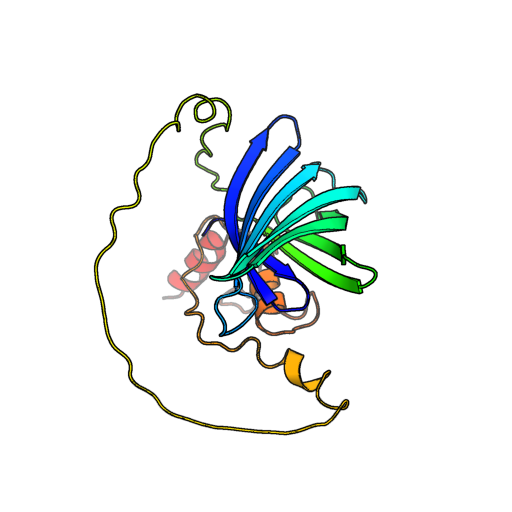.00 86.19 182 LEU A CA 1
ATOM 1495 C C . LEU A 1 182 ? -11.792 -6.548 -1.300 1.00 86.19 182 LEU A C 1
ATOM 1497 O O . LEU A 1 182 ? -10.801 -5.819 -1.207 1.00 86.19 182 LEU A O 1
ATOM 1501 N N . PRO A 1 183 ? -13.024 -6.057 -1.522 1.00 85.31 183 PRO A N 1
ATOM 1502 C CA . PRO A 1 183 ? -13.278 -4.627 -1.566 1.00 85.31 183 PRO A CA 1
ATOM 1503 C C . PRO A 1 183 ? -12.844 -3.949 -0.267 1.00 85.31 183 PRO A C 1
ATOM 1505 O O . PRO A 1 183 ? -13.029 -4.490 0.829 1.00 85.31 183 PRO A O 1
ATOM 1508 N N . GLN A 1 184 ? -12.328 -2.732 -0.392 1.00 83.44 184 GLN A N 1
ATOM 1509 C CA . GLN A 1 184 ? -11.926 -1.904 0.739 1.00 83.44 184 GLN A CA 1
ATOM 1510 C C . GLN A 1 184 ? -13.070 -1.746 1.761 1.00 83.44 184 GLN A C 1
ATOM 1512 O O . GLN A 1 184 ? -14.186 -1.359 1.418 1.00 83.44 184 GLN A O 1
ATOM 1517 N N . GLY A 1 185 ? -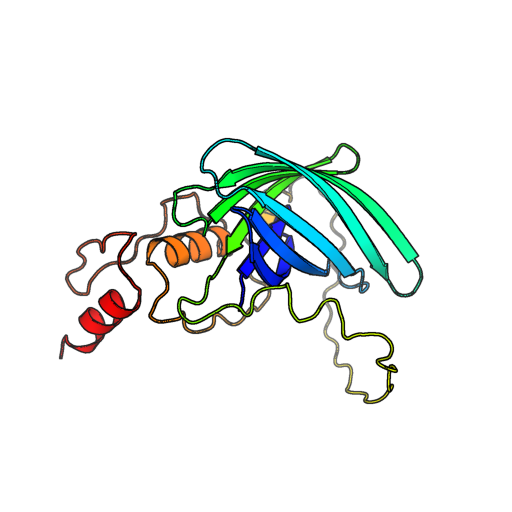12.781 -2.033 3.032 1.00 87.25 185 GLY A N 1
ATOM 1518 C CA . GLY A 1 185 ? -13.734 -1.965 4.145 1.00 87.25 185 GLY A CA 1
ATOM 1519 C C . GLY A 1 185 ? -14.568 -3.232 4.374 1.00 87.25 185 GLY A C 1
ATOM 1520 O O . GLY A 1 185 ? -15.409 -3.239 5.281 1.00 87.25 185 GLY A O 1
ATOM 1521 N N . SER A 1 186 ? -14.352 -4.293 3.589 1.00 90.75 186 SER A N 1
ATOM 1522 C CA . SER A 1 186 ? -15.061 -5.575 3.737 1.00 90.75 186 SER A CA 1
ATOM 1523 C C . SER A 1 186 ? -14.576 -6.391 4.934 1.00 90.75 186 SER A C 1
ATOM 1525 O O . SER A 1 186 ? -15.311 -7.247 5.429 1.00 90.75 186 SER A O 1
ATOM 1527 N N . VAL A 1 187 ? -13.356 -6.144 5.419 1.00 92.94 187 VAL A N 1
ATOM 1528 C CA . VAL A 1 187 ? -12.778 -6.884 6.545 1.00 92.94 187 VAL A CA 1
ATOM 1529 C C . VAL A 1 187 ? -12.916 -6.076 7.827 1.00 92.94 187 VAL A C 1
ATOM 1531 O O . VAL A 1 187 ? -12.514 -4.916 7.908 1.00 92.94 187 VAL A O 1
ATOM 1534 N N . ARG A 1 188 ? -13.437 -6.713 8.881 1.00 93.00 188 ARG A N 1
ATOM 1535 C CA . ARG A 1 188 ? -13.480 -6.134 10.229 1.00 93.00 188 ARG A CA 1
ATOM 1536 C C . ARG A 1 188 ? -12.902 -7.090 11.254 1.00 93.00 188 ARG A C 1
ATOM 1538 O O . ARG A 1 188 ? -13.158 -8.288 11.217 1.00 93.00 188 ARG A O 1
ATOM 1545 N N . LEU A 1 189 ? -12.150 -6.525 12.192 1.00 92.31 189 LEU A N 1
ATOM 1546 C CA . LEU A 1 189 ? -11.703 -7.230 13.388 1.00 92.31 189 LEU A CA 1
ATOM 1547 C C . LEU A 1 189 ? -12.649 -6.863 14.532 1.00 92.31 189 LEU A C 1
ATOM 1549 O O . LEU A 1 189 ? -13.083 -5.713 14.641 1.00 92.31 189 LEU A O 1
ATOM 1553 N N . VAL A 1 190 ? -12.987 -7.843 15.360 1.00 93.81 190 VAL A N 1
ATOM 1554 C CA . VAL A 1 190 ? -13.947 -7.691 16.458 1.00 93.81 190 VAL A CA 1
ATOM 1555 C C . VAL A 1 190 ? -13.313 -8.101 17.779 1.00 93.81 190 VAL A C 1
ATOM 1557 O O . VAL A 1 190 ? -12.386 -8.907 17.815 1.00 93.81 190 VAL A O 1
ATOM 1560 N N . ASN A 1 191 ? -13.803 -7.518 18.862 1.00 92.94 191 ASN A N 1
ATOM 1561 C CA . ASN A 1 191 ? -13.515 -7.943 20.225 1.00 92.94 191 ASN A CA 1
ATOM 1562 C C . ASN A 1 191 ? -14.217 -9.289 20.522 1.00 92.94 191 ASN A C 1
ATOM 1564 O O . ASN A 1 191 ? -15.082 -9.706 19.743 1.00 92.94 191 ASN A O 1
ATOM 1568 N N . PRO A 1 192 ? -13.887 -9.958 21.639 1.00 91.44 192 PRO A N 1
ATOM 1569 C CA . PRO A 1 192 ? -14.536 -11.217 22.021 1.00 91.44 192 PRO A CA 1
ATOM 1570 C C . PRO A 1 192 ? -16.062 -11.109 22.171 1.00 91.44 192 PRO A C 1
ATOM 1572 O O . PRO A 1 192 ? -16.809 -11.988 21.743 1.00 91.44 192 PRO A O 1
ATOM 1575 N N . ASP A 1 193 ? -16.541 -9.963 22.660 1.00 90.62 193 ASP A N 1
ATOM 1576 C CA . ASP A 1 193 ? -17.962 -9.602 22.762 1.00 90.62 193 ASP A CA 1
ATOM 1577 C C . ASP A 1 193 ? -18.637 -9.311 21.400 1.00 90.62 193 ASP A C 1
ATOM 1579 O O . ASP A 1 193 ? -19.801 -8.911 21.349 1.00 90.62 193 ASP A O 1
ATOM 1583 N N . ARG A 1 194 ? -17.914 -9.505 20.286 1.00 88.81 194 ARG A N 1
ATOM 1584 C CA . ARG A 1 194 ? -18.301 -9.199 18.897 1.00 88.81 194 ARG A CA 1
ATOM 1585 C C . ARG A 1 194 ? -18.451 -7.712 18.578 1.00 88.81 194 ARG A C 1
ATOM 1587 O O . ARG A 1 194 ? -18.827 -7.371 17.454 1.00 88.81 194 ARG A O 1
ATOM 1594 N N . SER A 1 195 ? -18.131 -6.815 19.509 1.00 91.31 195 SER A N 1
ATOM 1595 C CA . SER A 1 195 ? -18.088 -5.384 19.218 1.00 91.31 195 SER A CA 1
ATOM 1596 C C . SER A 1 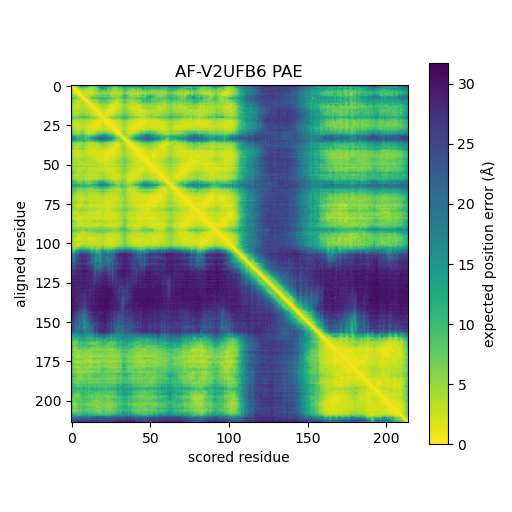195 ? -16.926 -5.059 18.275 1.00 91.31 195 SER A C 1
ATOM 1598 O O . SER A 1 195 ? -15.878 -5.709 18.275 1.00 91.31 195 SER A O 1
ATOM 1600 N N . ILE A 1 196 ? -17.102 -4.039 17.436 1.00 92.00 196 ILE A N 1
ATOM 1601 C CA . ILE A 1 196 ? -16.094 -3.645 16.447 1.00 92.00 196 ILE A CA 1
ATOM 1602 C C . ILE A 1 196 ? -14.954 -2.914 17.162 1.00 92.00 196 ILE A C 1
ATOM 1604 O O . ILE A 1 196 ? -15.189 -1.932 17.869 1.00 92.00 196 ILE A O 1
ATOM 1608 N N . ILE A 1 197 ? -13.709 -3.357 16.961 1.00 92.69 197 ILE A N 1
ATOM 1609 C CA . ILE A 1 197 ? -12.544 -2.613 17.448 1.00 92.69 197 ILE A CA 1
ATOM 1610 C C . ILE A 1 197 ? -12.264 -1.417 16.528 1.00 92.69 197 ILE A C 1
ATOM 1612 O O . ILE A 1 197 ? -12.403 -1.501 15.307 1.00 92.69 197 ILE A O 1
ATOM 1616 N N . HIS A 1 198 ? -11.865 -0.289 17.112 1.00 91.31 198 HIS A N 1
ATOM 1617 C CA . HIS A 1 198 ? -11.560 0.909 16.337 1.00 91.31 198 HIS A CA 1
ATOM 1618 C C . HIS A 1 198 ? -10.344 0.677 15.407 1.00 91.31 198 HIS A C 1
ATOM 1620 O O . HIS A 1 198 ? -9.342 0.135 15.878 1.00 91.31 198 HIS A O 1
ATOM 1626 N N . PRO A 1 199 ? -10.363 1.113 14.129 1.00 89.31 199 PRO A N 1
ATOM 1627 C CA . PRO A 1 199 ? -9.272 0.851 13.179 1.00 89.31 199 PRO A CA 1
ATOM 1628 C C . PRO A 1 199 ? -7.901 1.404 13.598 1.00 89.31 199 PRO A C 1
ATOM 1630 O O . PRO A 1 199 ? -6.873 0.826 13.253 1.00 89.31 199 PRO A O 1
ATOM 1633 N N . SER A 1 200 ? -7.863 2.496 14.368 1.00 87.25 200 SER A N 1
ATOM 1634 C CA . SER A 1 200 ? -6.604 3.054 14.893 1.00 87.25 200 SER A CA 1
ATOM 1635 C C . SER A 1 200 ? -6.050 2.316 16.119 1.00 87.25 200 SER A C 1
ATOM 1637 O O . SER A 1 200 ? -4.945 2.623 16.563 1.00 87.25 200 SER A O 1
ATOM 1639 N N . ALA A 1 201 ? -6.796 1.364 16.692 1.00 91.06 201 ALA A N 1
ATOM 1640 C CA . ALA A 1 201 ? -6.310 0.571 17.814 1.00 91.06 201 ALA A CA 1
ATOM 1641 C C . ALA A 1 201 ? -5.134 -0.315 17.384 1.00 91.06 201 ALA A C 1
ATOM 1643 O O . ALA A 1 201 ? -5.049 -0.741 16.232 1.00 91.06 201 ALA A O 1
ATOM 1644 N N . LYS A 1 202 ? -4.242 -0.628 18.326 1.00 92.38 202 LYS A N 1
ATOM 1645 C CA . LYS A 1 202 ? -3.109 -1.527 18.085 1.00 92.38 202 LYS A CA 1
ATOM 1646 C C . LYS A 1 202 ? -3.542 -2.991 18.183 1.00 92.38 202 LYS A C 1
ATOM 1648 O O . LYS A 1 202 ? -4.402 -3.338 18.996 1.00 92.38 202 LYS A O 1
ATOM 1653 N N . ILE A 1 203 ? -2.884 -3.871 17.430 1.00 92.56 203 ILE A N 1
ATOM 1654 C CA . ILE A 1 203 ? -3.095 -5.327 17.493 1.00 92.56 203 ILE A CA 1
ATOM 1655 C C . ILE A 1 203 ? -2.841 -5.874 18.902 1.00 92.56 203 ILE A C 1
ATOM 1657 O O . ILE A 1 203 ? -3.525 -6.805 19.323 1.00 92.56 203 ILE A O 1
ATOM 1661 N N . ARG A 1 204 ? -1.940 -5.256 19.677 1.00 92.00 204 ARG A N 1
ATOM 1662 C CA . ARG A 1 204 ? -1.755 -5.548 21.106 1.00 92.00 204 ARG A CA 1
ATOM 1663 C C . ARG A 1 204 ? -3.067 -5.478 21.884 1.00 92.00 204 ARG A C 1
ATOM 1665 O O . ARG A 1 204 ? -3.387 -6.419 22.595 1.00 92.00 204 ARG A O 1
ATOM 1672 N N . THR A 1 205 ? -3.831 -4.399 21.715 1.00 91.50 205 THR A N 1
ATOM 1673 C CA . THR A 1 205 ? -5.104 -4.190 22.420 1.00 91.50 205 THR A CA 1
ATOM 1674 C C . THR A 1 205 ? -6.121 -5.261 22.054 1.00 91.50 205 THR A C 1
ATOM 1676 O O . THR A 1 205 ? -6.854 -5.733 22.918 1.00 91.50 205 THR A O 1
ATOM 1679 N N . LEU A 1 206 ? -6.151 -5.666 20.781 1.00 91.31 206 LEU A N 1
ATOM 1680 C CA . LEU A 1 206 ? -7.005 -6.761 20.341 1.00 91.31 206 LEU A CA 1
ATOM 1681 C C . LEU A 1 206 ? -6.586 -8.074 21.017 1.00 91.31 206 LEU A C 1
ATOM 1683 O O . LEU A 1 206 ? -7.415 -8.736 21.627 1.00 91.31 206 LEU A O 1
ATOM 1687 N N . ARG A 1 207 ? -5.295 -8.422 20.977 1.00 91.50 207 ARG A N 1
ATOM 1688 C CA . ARG A 1 207 ? -4.775 -9.654 21.592 1.00 91.50 207 ARG A CA 1
ATOM 1689 C C . ARG A 1 207 ? -5.028 -9.723 23.089 1.00 91.50 207 ARG A C 1
ATOM 1691 O O . ARG A 1 207 ? -5.473 -10.758 23.556 1.00 91.50 207 ARG A O 1
ATOM 1698 N N . GLU A 1 208 ? -4.770 -8.635 23.811 1.00 90.88 208 GLU A N 1
ATOM 1699 C CA . GLU A 1 208 ? -5.020 -8.554 25.253 1.00 90.88 208 GLU A CA 1
ATOM 1700 C C . GLU A 1 208 ? -6.476 -8.928 25.555 1.00 90.88 208 GLU A C 1
ATOM 1702 O O . GLU A 1 208 ? -6.719 -9.842 26.329 1.00 90.88 208 GLU A O 1
ATOM 1707 N N . ARG A 1 209 ? -7.450 -8.328 24.861 1.00 91.44 209 ARG A N 1
ATOM 1708 C CA . ARG A 1 209 ? -8.875 -8.636 25.079 1.00 91.44 209 ARG A CA 1
ATOM 1709 C C . ARG A 1 209 ? -9.221 -10.103 24.823 1.00 91.44 209 ARG A C 1
ATOM 1711 O O . ARG A 1 209 ? -9.978 -10.674 25.587 1.00 91.44 209 ARG A O 1
ATOM 1718 N N . TRP A 1 210 ? -8.659 -10.706 23.778 1.00 87.44 210 TRP A N 1
ATOM 1719 C CA . TRP A 1 210 ? -8.920 -12.105 23.423 1.00 87.44 210 TRP A CA 1
ATOM 1720 C C . TRP A 1 210 ? -8.172 -13.131 24.290 1.00 87.44 210 TRP A C 1
ATOM 1722 O O . TRP A 1 210 ? -8.557 -14.293 24.285 1.00 87.44 210 TRP A O 1
ATOM 1732 N N . MET A 1 211 ? -7.113 -12.739 25.008 1.00 80.12 211 MET A N 1
ATOM 1733 C CA . MET A 1 211 ? -6.355 -13.644 25.888 1.00 80.12 211 MET A CA 1
ATOM 1734 C C . MET A 1 211 ? -6.806 -13.621 27.354 1.00 80.12 211 MET A C 1
ATOM 1736 O O . MET A 1 211 ? -6.387 -14.492 28.106 1.00 80.12 211 MET A O 1
ATOM 1740 N N . PHE A 1 212 ? -7.624 -12.647 27.766 1.00 61.34 212 PHE A N 1
ATOM 1741 C CA . PHE A 1 212 ? -8.124 -12.526 29.145 1.00 61.34 212 PHE A CA 1
ATOM 1742 C C . PHE A 1 212 ? -9.594 -12.956 29.321 1.00 61.34 212 PHE A C 1
ATOM 1744 O O . PHE A 1 212 ? -10.129 -12.797 30.414 1.00 61.34 212 PHE A O 1
ATOM 1751 N N . ASP A 1 213 ? -10.238 -13.499 28.283 1.00 55.03 213 ASP A N 1
ATOM 1752 C CA . ASP A 1 213 ? -11.573 -14.118 28.368 1.00 55.03 213 ASP A CA 1
ATOM 1753 C C . ASP A 1 213 ? -11.461 -15.596 28.816 1.00 55.03 213 ASP A C 1
ATOM 1755 O O . ASP A 1 213 ? -11.842 -16.517 28.091 1.00 55.03 213 ASP A O 1
ATOM 1759 N N . GLU A 1 214 ? -10.895 -15.819 30.009 1.00 45.41 214 GLU A N 1
ATOM 1760 C CA . GLU A 1 214 ? -10.843 -17.124 30.697 1.00 45.41 214 GLU A CA 1
ATOM 1761 C C . GLU A 1 214 ? -11.543 -17.060 32.064 1.00 45.41 214 GLU A C 1
ATOM 1763 O O . GLU A 1 214 ? -11.253 -16.121 32.845 1.00 45.41 214 GLU A O 1
#

Sequence (214 aa):
MLGEIYWNNLPAKVTRIGKKDNEIFILFEGKINGYGLVQSGRIVLKMTTEFQVVHGAVEYHDESRYFDSSYVLEGNFEDDSYEMFSGNWLEEGHNYQFDILLEFDERGLPSLATELERDESIAIDIDEEIHNDQDFVNSNLNDEENRQALGYLRADANRQRATRSDARVRTIQRKIELYYGLPQGSVRLVNPDRSIIHPSAKIRTLRERWMFDE

Foldseek 3Di:
DFKWKAKQNFIKDFPDWADDDQKIKTWIWGAPDPQRWIKIFIWIGGQDQDKDKTKTKIWIDDPPDTDIWIWIWIWGQPDNVSQKTWTWIATPNDIITIIMGGDDDPPDDDHPPPPVVDDDDDDDDDDDDDDDDDDDDDDDDDDPPCSVVVLQVLPPDDPDDDDDQADFQLSVQVVVCSSGVHPPPPDFDAAPVRHTDDRRDTNNVRVVRVVPPD

Secondary structure (DSSP, 8-state):
--EEEEETTEEEEEEEEEEETTEEEEEEEEE-STT--EEEEEEEEES-SS-EEEEEEEEEE-SS-EEEEEEEEEEEESSTT--EEEEEEEETTEEEEEEEEE---SS-PPPTTSSTT--S-----------------------GGGGGTGGG---S---PPPPPTTSBHHHHHHHHHHHHTPPTT----B-TTSPBPPTTSBHHHHHHHHHS--

Mean predicted aligned error: 13.74 Å